Protein AF-0000000084770470 (afdb_homodimer)

Radius of gyration: 19.02 Å; Cα contacts (8 Å, |Δi|>4): 208; chains: 2; bounding box: 44×56×33 Å

Sequence (188 aa):
MGLQEEFEEHAEKAKTLPDTTTNENKLLLYGLYKQATVGPVNTARPGFFDLKGKAKWDAWKVLEGKSKEEAMTDYITKVKQLLEEATAAAASTSMGLQEEFEEHAEKAKTLPDTTTNENKLLLYGLYKQATVGPVNTARPGFFDLKGKAKWDAWKVLEGKSKEEAMTDYITKVKQLLEEATAAAASTS

Organism: Brachypodium distachyon (NCBI:txid15368)

Structure (mmCIF, N/CA/C/O backbone):
data_AF-0000000084770470-model_v1
#
loop_
_entity.id
_entity.type
_entity.pdbx_description
1 polymer 'ACB domain-containing protein'
#
loop_
_atom_site.group_PDB
_atom_site.id
_atom_site.type_symbol
_atom_site.label_atom_id
_atom_site.label_alt_id
_atom_site.label_comp_id
_atom_site.label_asym_id
_atom_site.label_entity_id
_atom_site.label_seq_id
_atom_site.pdbx_PDB_ins_code
_atom_site.Cartn_x
_atom_site.Cartn_y
_atom_site.Cartn_z
_atom_site.occupancy
_atom_site.B_iso_or_equiv
_atom_site.auth_seq_id
_atom_site.auth_comp_id
_atom_site.auth_asym_id
_atom_site.auth_atom_id
_atom_site.pdbx_PDB_model_num
ATOM 1 N N . MET A 1 1 ? -5.961 -30.047 -13.906 1 88.5 1 MET A N 1
ATOM 2 C CA . MET A 1 1 ? -5.52 -28.781 -14.469 1 88.5 1 MET A CA 1
ATOM 3 C C . MET A 1 1 ? -4.043 -28.531 -14.164 1 88.5 1 MET A C 1
ATOM 5 O O . MET A 1 1 ? -3.553 -28.906 -13.102 1 88.5 1 MET A O 1
ATOM 9 N N . GLY A 1 2 ? -3.365 -28.078 -15.211 1 95.69 2 GLY A N 1
ATOM 10 C CA . GLY A 1 2 ? -1.965 -27.781 -14.969 1 95.69 2 GLY A CA 1
ATOM 11 C C . GLY A 1 2 ? -1.766 -26.516 -14.133 1 95.69 2 GLY A C 1
ATOM 12 O O . GLY A 1 2 ? -2.701 -25.734 -13.945 1 95.69 2 GLY A O 1
ATOM 13 N N . LEU A 1 3 ? -0.697 -26.438 -13.578 1 98.25 3 LEU A N 1
ATOM 14 C CA . LEU A 1 3 ? -0.385 -25.312 -12.688 1 98.25 3 LEU A CA 1
ATOM 15 C C . LEU A 1 3 ? -0.626 -23.984 -13.391 1 98.25 3 LEU A C 1
ATOM 17 O O . LEU A 1 3 ? -1.232 -23.078 -12.82 1 98.25 3 LEU A O 1
ATOM 21 N N . GLN A 1 4 ? -0.181 -23.844 -14.617 1 98.12 4 GLN A N 1
ATOM 22 C CA . GLN A 1 4 ? -0.357 -22.609 -15.391 1 98.12 4 GLN A CA 1
ATOM 23 C C . GLN A 1 4 ? -1.836 -22.312 -15.602 1 98.12 4 GLN A C 1
ATOM 25 O O . GLN A 1 4 ? -2.266 -21.156 -15.453 1 98.12 4 GLN A O 1
ATOM 30 N N . GLU A 1 5 ? -2.553 -23.328 -15.977 1 98.19 5 GLU A N 1
ATOM 31 C CA . GLU A 1 5 ? -3.984 -23.156 -16.203 1 98.19 5 GLU A CA 1
ATOM 32 C C . GLU A 1 5 ? -4.699 -22.734 -14.922 1 98.19 5 GLU A C 1
ATOM 34 O O . GLU A 1 5 ? -5.566 -21.859 -14.945 1 98.19 5 GLU A O 1
ATOM 39 N N . GLU A 1 6 ? -4.348 -23.375 -13.867 1 98.69 6 GLU A N 1
ATOM 40 C CA . GLU A 1 6 ? -4.953 -23.031 -12.586 1 98.69 6 GLU A CA 1
ATOM 41 C C . GLU A 1 6 ? -4.586 -21.625 -12.148 1 98.69 6 GLU A C 1
ATOM 43 O O . GLU A 1 6 ? -5.422 -20.906 -11.602 1 98.69 6 GLU A O 1
ATOM 48 N N . PHE A 1 7 ? -3.354 -21.25 -12.414 1 98.88 7 PHE A N 1
ATOM 49 C CA . PHE A 1 7 ? -2.898 -19.891 -12.109 1 98.88 7 PHE A CA 1
ATOM 50 C C . PHE A 1 7 ? -3.717 -18.859 -12.883 1 98.88 7 PHE A C 1
ATOM 52 O O . PHE A 1 7 ? -4.215 -17.891 -12.297 1 98.88 7 PHE A O 1
ATOM 59 N N . GLU A 1 8 ? -3.896 -19.125 -14.148 1 98.56 8 GLU A N 1
ATOM 60 C CA . GLU A 1 8 ? -4.648 -18.203 -14.984 1 98.56 8 GLU A CA 1
ATOM 61 C C . GLU A 1 8 ? -6.102 -18.094 -14.531 1 98.56 8 GLU A C 1
ATOM 63 O O . GLU A 1 8 ? -6.691 -17.016 -14.547 1 98.56 8 GLU A O 1
ATOM 68 N N . GLU A 1 9 ? -6.684 -19.203 -14.125 1 98.62 9 GLU A N 1
ATOM 69 C CA . GLU A 1 9 ? -8.047 -19.219 -13.609 1 98.62 9 GLU A CA 1
ATOM 70 C C . GLU A 1 9 ? -8.172 -18.375 -12.352 1 98.62 9 GLU A C 1
ATOM 72 O O . GLU A 1 9 ? -9.102 -17.578 -12.211 1 98.62 9 GLU A O 1
ATOM 77 N N . HIS A 1 10 ? -7.188 -18.5 -11.516 1 98.75 10 HIS A N 1
ATOM 78 C CA . HIS A 1 10 ? -7.262 -17.781 -10.25 1 98.75 10 HIS A CA 1
ATOM 79 C C . HIS A 1 10 ? -6.875 -16.312 -10.438 1 98.75 10 HIS A C 1
ATOM 81 O O . HIS A 1 10 ? -7.305 -15.453 -9.672 1 98.75 10 HIS A O 1
ATOM 87 N N . ALA A 1 11 ? -6.117 -16.016 -11.5 1 98.56 11 ALA A N 1
ATOM 88 C CA . ALA A 1 11 ? -5.887 -14.617 -11.859 1 98.56 11 ALA A CA 1
ATOM 89 C C . ALA A 1 11 ? -7.184 -13.938 -12.273 1 98.56 11 ALA A C 1
ATOM 91 O O . ALA A 1 11 ? -7.418 -12.773 -11.938 1 98.56 11 ALA A O 1
ATOM 92 N N . GLU A 1 12 ? -8.016 -14.695 -12.945 1 98.5 12 GLU A N 1
ATOM 93 C CA . GLU A 1 12 ? -9.328 -14.164 -13.32 1 98.5 12 GLU A CA 1
ATOM 94 C C . GLU A 1 12 ? -10.227 -14.008 -12.094 1 98.5 12 GLU A C 1
ATOM 96 O O . GLU A 1 12 ? -10.914 -12.992 -11.953 1 98.5 12 GLU A O 1
ATOM 101 N N . LYS A 1 13 ? -10.188 -14.93 -11.25 1 98.19 13 LYS A N 1
ATOM 102 C CA . LYS A 1 13 ? -11.016 -14.883 -10.047 1 98.19 13 LYS A CA 1
ATOM 103 C C . LYS A 1 13 ? -10.578 -13.742 -9.133 1 98.19 13 LYS A C 1
ATOM 105 O O . LYS A 1 13 ? -11.406 -13.133 -8.445 1 98.19 13 LYS A O 1
ATOM 110 N N . ALA A 1 14 ? -9.305 -13.406 -9.133 1 98.12 14 ALA A N 1
ATOM 111 C CA . ALA A 1 14 ? -8.773 -12.352 -8.281 1 98.12 14 ALA A CA 1
ATOM 112 C C . ALA A 1 14 ? -9.391 -11 -8.625 1 98.12 14 ALA A C 1
ATOM 114 O O . ALA A 1 14 ? -9.477 -10.117 -7.77 1 98.12 14 ALA A O 1
ATOM 115 N N . LYS A 1 15 ? -9.859 -10.875 -9.828 1 96.62 15 LYS A N 1
ATOM 116 C CA . LYS A 1 15 ? -10.477 -9.625 -10.266 1 96.62 15 LYS A CA 1
ATOM 117 C C . LYS A 1 15 ? -11.812 -9.398 -9.555 1 96.62 15 LYS A C 1
ATOM 119 O O . LYS A 1 15 ? -12.352 -8.289 -9.578 1 96.62 15 LYS A O 1
ATOM 124 N N . THR A 1 16 ? -12.367 -10.422 -8.945 1 96.31 16 THR A N 1
ATOM 125 C CA . THR A 1 16 ? -13.68 -10.328 -8.312 1 96.31 16 THR A CA 1
ATOM 126 C C . THR A 1 16 ? -13.547 -10.094 -6.812 1 96.31 16 THR A C 1
ATOM 128 O O . THR A 1 16 ? -14.547 -10.008 -6.102 1 96.31 16 THR A O 1
ATOM 131 N N . LEU A 1 17 ? -12.336 -10.07 -6.289 1 95.5 17 LEU A N 1
ATOM 132 C CA . LEU A 1 17 ? -12.156 -9.797 -4.867 1 95.5 17 LEU A CA 1
ATOM 133 C C . LEU A 1 17 ? -12.812 -8.477 -4.48 1 95.5 17 LEU A C 1
ATOM 135 O O . LEU A 1 17 ? -12.758 -7.508 -5.234 1 95.5 17 LEU A O 1
ATOM 139 N N . PRO A 1 18 ? -13.406 -8.367 -3.359 1 90.62 18 PRO A N 1
ATOM 140 C CA . PRO A 1 18 ? -14.117 -7.145 -2.971 1 90.62 18 PRO A CA 1
ATOM 141 C C . PRO A 1 18 ? -13.18 -5.984 -2.66 1 90.62 18 PRO A C 1
ATOM 143 O O . PRO A 1 18 ? -11.984 -6.195 -2.426 1 90.62 18 PRO A O 1
ATOM 146 N N . ASP A 1 19 ? -13.734 -4.828 -2.637 1 84.31 19 ASP A N 1
ATOM 147 C CA . ASP A 1 19 ? -12.977 -3.605 -2.375 1 84.31 19 ASP A CA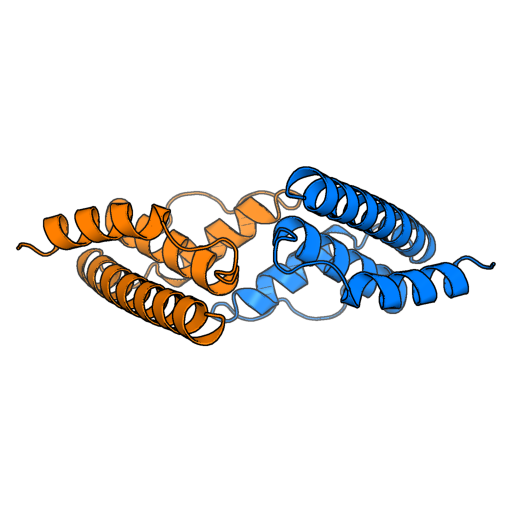 1
ATOM 148 C C . ASP A 1 19 ? -12.43 -3.594 -0.949 1 84.31 19 ASP A C 1
ATOM 150 O O . ASP A 1 19 ? -11.531 -2.814 -0.63 1 84.31 19 ASP A O 1
ATOM 154 N N . THR A 1 20 ? -12.953 -4.504 -0.13 1 83.75 20 THR A N 1
ATOM 155 C CA . THR A 1 20 ? -12.523 -4.555 1.265 1 83.75 20 THR A CA 1
ATOM 156 C C . THR A 1 20 ? -11.234 -5.352 1.406 1 83.75 20 THR A C 1
ATOM 158 O O . THR A 1 20 ? -10.648 -5.406 2.49 1 83.75 20 THR A O 1
ATOM 161 N N . THR A 1 21 ? -10.836 -5.973 0.253 1 91.5 21 THR A N 1
ATOM 162 C CA . THR A 1 21 ? -9.531 -6.625 0.299 1 91.5 21 THR A CA 1
ATOM 163 C C . THR A 1 21 ? -8.438 -5.633 0.691 1 91.5 21 THR A C 1
ATOM 165 O O . THR A 1 21 ? -8.312 -4.57 0.081 1 91.5 21 THR A O 1
ATOM 168 N N . THR A 1 22 ? -7.645 -6.059 1.669 1 88.25 22 THR A N 1
ATOM 169 C CA . THR A 1 22 ? -6.676 -5.117 2.219 1 88.25 22 THR A CA 1
ATOM 170 C C . THR A 1 22 ? -5.59 -4.801 1.195 1 88.25 22 THR A C 1
ATOM 172 O O . THR A 1 22 ? -5.309 -5.613 0.311 1 88.25 22 THR A O 1
ATOM 175 N N . ASN A 1 23 ? -5 -3.766 1.306 1 88.06 23 ASN A N 1
ATOM 176 C CA . ASN A 1 23 ? -3.898 -3.354 0.441 1 88.06 23 ASN A CA 1
ATOM 177 C C . ASN A 1 23 ? -2.713 -4.305 0.551 1 88.06 23 ASN A C 1
ATOM 179 O O . ASN A 1 23 ? -2.025 -4.562 -0.439 1 88.06 23 ASN A O 1
ATOM 183 N N . GLU A 1 24 ? -2.49 -4.742 1.75 1 91.06 24 GLU A N 1
ATOM 184 C CA . GLU A 1 24 ? -1.414 -5.707 1.956 1 91.06 24 GLU A CA 1
ATOM 185 C C . GLU A 1 24 ? -1.613 -6.949 1.095 1 91.06 24 GLU A C 1
ATOM 187 O O . GLU A 1 24 ? -0.67 -7.43 0.461 1 91.06 24 GLU A O 1
ATOM 192 N N . ASN A 1 25 ? -2.852 -7.395 1.059 1 94.94 25 ASN A N 1
ATOM 193 C CA . ASN A 1 25 ? -3.148 -8.57 0.251 1 94.94 25 ASN A CA 1
ATOM 194 C C . ASN A 1 25 ? -3.029 -8.273 -1.241 1 94.94 25 ASN A C 1
ATOM 196 O O . ASN A 1 25 ? -2.508 -9.094 -2.002 1 94.94 25 ASN A O 1
ATOM 200 N N . LYS A 1 26 ? -3.457 -7.098 -1.616 1 94.88 26 LYS A N 1
ATOM 201 C CA . LYS A 1 26 ? -3.385 -6.723 -3.025 1 94.88 26 LYS A CA 1
ATOM 202 C C . LYS A 1 26 ? -1.935 -6.609 -3.49 1 94.88 26 LYS A C 1
ATOM 204 O O . LYS A 1 26 ? -1.597 -7.039 -4.594 1 94.88 26 LYS A O 1
ATOM 209 N N . LEU A 1 27 ? -1.11 -6.062 -2.641 1 95.44 27 LEU A N 1
ATOM 210 C CA . LEU A 1 27 ? 0.306 -5.926 -2.969 1 95.44 27 LEU A CA 1
ATOM 211 C C . LEU A 1 27 ? 0.976 -7.297 -3.049 1 95.44 27 LEU A C 1
ATOM 213 O O . LEU A 1 27 ? 1.784 -7.543 -3.947 1 95.44 27 LEU A O 1
ATOM 217 N N . LEU A 1 28 ? 0.626 -8.156 -2.141 1 97.19 28 LEU A N 1
ATOM 218 C CA . LEU A 1 28 ? 1.164 -9.508 -2.193 1 97.19 28 LEU A CA 1
ATOM 219 C C . LEU A 1 28 ? 0.758 -10.203 -3.49 1 97.19 28 LEU A C 1
ATOM 221 O O . LEU A 1 28 ? 1.596 -10.812 -4.16 1 97.19 28 LEU A O 1
ATOM 225 N N . LEU A 1 29 ? -0.503 -10.07 -3.834 1 98.5 29 LEU A N 1
ATOM 226 C CA . LEU A 1 29 ? -0.99 -10.703 -5.055 1 98.5 29 LEU A CA 1
ATOM 227 C C . LEU A 1 29 ? -0.286 -10.133 -6.281 1 98.5 29 LEU A C 1
ATOM 229 O O . LEU A 1 29 ? 0.059 -10.867 -7.207 1 98.5 29 LEU A O 1
ATOM 233 N N . TYR A 1 30 ? -0.155 -8.805 -6.285 1 98.06 30 TYR A N 1
ATOM 234 C CA . TYR A 1 30 ? 0.575 -8.18 -7.387 1 98.06 30 TYR A CA 1
ATOM 235 C C . TYR A 1 30 ? 1.972 -8.773 -7.52 1 98.06 30 TYR A C 1
ATOM 237 O O . TYR A 1 30 ? 2.377 -9.188 -8.609 1 98.06 30 TYR A O 1
ATOM 245 N N . GLY A 1 31 ? 2.701 -8.812 -6.488 1 98.62 31 GLY A N 1
ATOM 246 C CA . GLY A 1 31 ? 4.055 -9.352 -6.516 1 98.62 31 GLY A CA 1
ATOM 247 C C . GLY A 1 31 ? 4.117 -10.789 -6.992 1 98.62 31 GLY A C 1
ATOM 248 O O . GLY A 1 31 ? 4.938 -11.133 -7.848 1 98.62 31 GLY A O 1
ATOM 249 N N . LEU A 1 32 ? 3.232 -11.609 -6.402 1 98.81 32 LEU A N 1
ATOM 250 C CA . LEU A 1 32 ? 3.191 -13.008 -6.801 1 98.81 32 LEU A CA 1
ATOM 251 C C . LEU A 1 32 ? 2.869 -13.141 -8.289 1 98.81 32 LEU A C 1
ATOM 253 O O . LEU A 1 32 ? 3.457 -13.977 -8.984 1 98.81 32 LEU A O 1
ATOM 257 N N . TYR A 1 33 ? 1.919 -12.336 -8.781 1 98.94 33 TYR A N 1
ATOM 258 C CA . TYR A 1 33 ? 1.547 -12.367 -10.188 1 98.94 33 TYR A CA 1
ATOM 259 C C . TYR A 1 33 ? 2.736 -12.008 -11.078 1 98.94 33 TYR A C 1
ATOM 261 O O . TYR A 1 33 ? 3.016 -12.703 -12.055 1 98.94 33 TYR A O 1
ATOM 269 N N . LYS A 1 34 ? 3.4 -10.922 -10.719 1 98.88 34 LYS A N 1
ATOM 270 C CA . LYS A 1 34 ? 4.57 -10.492 -11.477 1 98.88 34 LYS A CA 1
ATOM 271 C C . LYS A 1 34 ? 5.668 -11.555 -11.453 1 98.88 34 LYS A C 1
ATOM 273 O O . LYS A 1 34 ? 6.25 -11.883 -12.484 1 98.88 34 LYS A O 1
ATOM 278 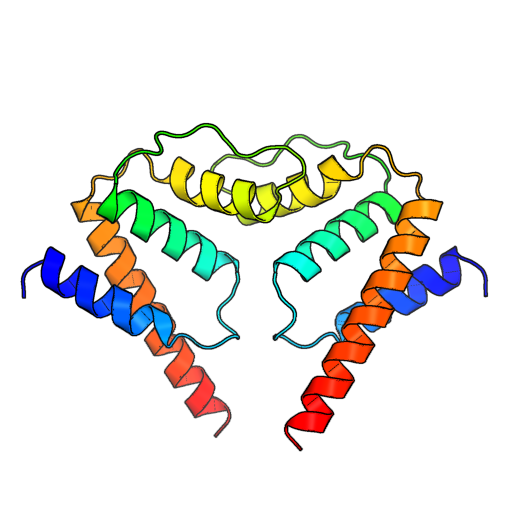N N . GLN A 1 35 ? 5.957 -12.117 -10.305 1 98.88 35 GLN A N 1
ATOM 279 C CA . GLN A 1 35 ? 6.977 -13.148 -10.172 1 98.88 35 GLN A CA 1
ATOM 280 C C . GLN A 1 35 ? 6.598 -14.398 -10.961 1 98.88 35 GLN A C 1
ATOM 282 O O . GLN A 1 35 ? 7.457 -15.031 -11.578 1 98.88 35 GLN A O 1
ATOM 287 N N . ALA A 1 36 ? 5.301 -14.719 -10.898 1 98.88 36 ALA A N 1
ATOM 288 C CA . ALA A 1 36 ? 4.816 -15.898 -11.602 1 98.88 36 ALA A CA 1
ATOM 289 C C . ALA A 1 36 ? 4.918 -15.711 -13.117 1 98.88 36 ALA A C 1
ATOM 291 O O . ALA A 1 36 ? 5.219 -16.656 -13.844 1 98.88 36 ALA A O 1
ATOM 292 N N . THR A 1 37 ? 4.766 -14.492 -13.609 1 98.75 37 THR A N 1
ATOM 293 C CA . THR A 1 37 ? 4.609 -14.281 -15.047 1 98.75 37 THR A CA 1
ATOM 294 C C . THR A 1 37 ? 5.918 -13.805 -15.664 1 98.75 37 THR A C 1
ATOM 296 O O . THR A 1 37 ? 6.258 -14.195 -16.781 1 98.75 37 THR A O 1
ATOM 299 N N . VAL A 1 38 ? 6.699 -13.008 -14.961 1 98.56 38 VAL A N 1
ATOM 300 C CA . VAL A 1 38 ? 7.906 -12.406 -15.523 1 98.56 38 VAL A CA 1
ATOM 301 C C . VAL A 1 38 ? 9.141 -13.039 -14.891 1 98.56 38 VAL A C 1
ATOM 303 O O . VAL A 1 38 ? 10.133 -13.297 -15.578 1 98.56 38 VAL A O 1
ATOM 306 N N . GLY A 1 39 ? 9.062 -13.352 -13.547 1 98.62 39 GLY A N 1
ATOM 307 C CA . GLY A 1 39 ? 10.234 -13.75 -12.789 1 98.62 39 GLY A CA 1
ATOM 308 C C . GLY A 1 39 ? 10.797 -12.633 -11.938 1 98.62 39 GLY A C 1
ATOM 309 O O . GLY A 1 39 ? 10.086 -11.688 -11.586 1 98.62 39 GLY A O 1
ATOM 310 N N . PRO A 1 40 ? 12.055 -12.758 -11.578 1 98.56 40 PRO A N 1
ATOM 311 C CA . PRO A 1 40 ? 12.656 -11.734 -10.719 1 98.56 40 PRO A CA 1
ATOM 312 C C . PRO A 1 40 ? 12.531 -10.328 -11.297 1 98.56 40 PRO A C 1
ATOM 314 O O . PRO A 1 40 ? 12.594 -10.148 -12.516 1 98.56 40 PRO A O 1
ATOM 317 N N . VAL A 1 41 ? 12.297 -9.359 -10.398 1 98.31 41 VAL A N 1
ATOM 318 C CA . VAL A 1 41 ? 12.172 -7.961 -10.797 1 98.31 41 VAL A CA 1
ATOM 319 C C . VAL A 1 41 ? 13.344 -7.574 -11.703 1 98.31 41 VAL A C 1
ATOM 321 O O . VAL A 1 41 ? 14.492 -7.918 -11.414 1 98.31 41 VAL A O 1
ATOM 324 N N . ASN A 1 42 ? 13.008 -6.957 -12.773 1 98.38 42 ASN A N 1
ATOM 325 C CA . ASN A 1 42 ? 14.031 -6.648 -13.766 1 98.38 42 ASN A CA 1
ATOM 326 C C . ASN A 1 42 ? 13.977 -5.184 -14.188 1 98.38 42 ASN A C 1
ATOM 328 O O . ASN A 1 42 ? 14.438 -4.828 -15.273 1 98.38 42 ASN A O 1
ATOM 332 N N . THR A 1 43 ? 13.359 -4.379 -13.414 1 98.12 43 THR A N 1
ATOM 333 C CA . THR A 1 43 ? 13.273 -2.941 -13.633 1 98.12 43 THR A CA 1
ATOM 334 C C . THR A 1 43 ? 13.883 -2.176 -12.461 1 98.12 43 THR A C 1
ATOM 336 O O . THR A 1 43 ? 14.062 -2.73 -11.383 1 98.12 43 THR A O 1
ATOM 339 N N . ALA A 1 44 ? 14.141 -0.944 -12.742 1 97.94 44 ALA A N 1
ATOM 340 C CA . ALA A 1 44 ? 14.562 -0.068 -11.648 1 97.94 44 ALA A CA 1
ATOM 341 C C . ALA A 1 44 ? 13.391 0.257 -10.727 1 97.94 44 ALA A C 1
ATOM 343 O O . ALA A 1 44 ? 12.234 0.26 -11.148 1 97.94 44 ALA A O 1
ATOM 344 N N . ARG A 1 45 ? 13.711 0.541 -9.43 1 97.06 45 ARG A N 1
ATOM 345 C CA . ARG A 1 45 ? 12.68 0.986 -8.492 1 97.06 45 ARG A CA 1
ATOM 346 C C . ARG A 1 45 ? 12.109 2.336 -8.906 1 97.06 45 ARG A C 1
ATOM 348 O O . ARG A 1 45 ? 12.852 3.258 -9.242 1 97.06 45 ARG A O 1
ATOM 355 N N . PRO A 1 46 ? 10.789 2.424 -8.906 1 97.19 46 PRO A N 1
ATOM 356 C CA . PRO A 1 46 ? 10.164 3.688 -9.305 1 97.19 46 PRO A CA 1
ATOM 357 C C . PRO A 1 46 ? 10.672 4.875 -8.484 1 97.19 46 PRO A C 1
ATOM 359 O O . PRO A 1 46 ? 11.195 4.695 -7.387 1 97.19 46 PRO A O 1
ATOM 362 N N . GLY A 1 47 ? 10.445 6.055 -8.969 1 94.06 47 GLY A N 1
ATOM 363 C CA . GLY A 1 47 ? 10.93 7.277 -8.352 1 94.06 47 GLY A CA 1
ATOM 364 C C . GLY A 1 47 ? 10.273 7.578 -7.016 1 94.06 47 GLY A C 1
ATOM 365 O O . GLY A 1 47 ? 9.242 6.988 -6.68 1 94.06 47 GLY A O 1
ATOM 366 N N . PHE A 1 48 ? 10.836 8.586 -6.414 1 90.31 48 PHE A N 1
ATOM 367 C CA . PHE A 1 48 ? 10.484 8.938 -5.043 1 90.31 48 PHE A CA 1
ATOM 368 C C . PHE A 1 48 ? 9.023 9.375 -4.949 1 90.31 48 PHE A C 1
ATOM 370 O O . PHE A 1 48 ? 8.352 9.086 -3.959 1 90.31 48 PHE A O 1
ATOM 377 N N . PHE A 1 49 ? 8.461 9.969 -5.91 1 91.19 49 PHE A N 1
ATOM 378 C CA . PHE A 1 49 ? 7.129 10.555 -5.801 1 91.19 49 PHE A CA 1
ATOM 379 C C . PHE A 1 49 ? 6.066 9.57 -6.27 1 91.19 49 PHE A C 1
ATOM 381 O O . PHE A 1 49 ? 4.867 9.836 -6.156 1 91.19 49 PHE A O 1
ATOM 388 N N . ASP A 1 50 ? 6.496 8.406 -6.809 1 94.62 50 ASP A N 1
ATOM 389 C CA . ASP A 1 50 ? 5.566 7.363 -7.227 1 94.62 50 ASP A CA 1
ATOM 390 C C . ASP A 1 50 ? 5.348 6.344 -6.113 1 94.62 50 ASP A C 1
ATOM 392 O O . ASP A 1 50 ? 5.773 5.191 -6.227 1 94.62 50 ASP A O 1
ATOM 396 N N . LEU A 1 51 ? 4.625 6.672 -5.145 1 93.5 51 LEU A N 1
ATOM 397 C CA . LEU A 1 51 ? 4.449 5.867 -3.943 1 93.5 51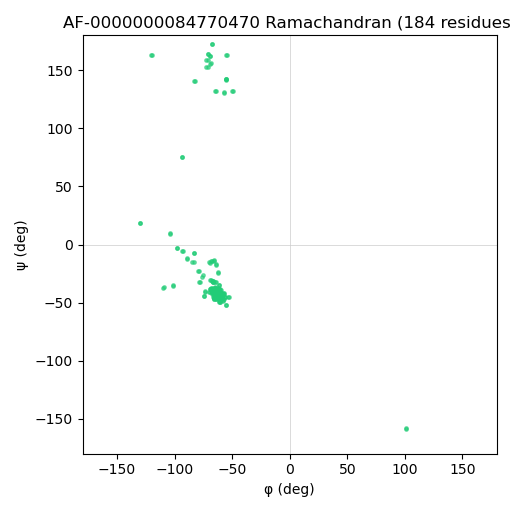 LEU A CA 1
ATOM 398 C C . LEU A 1 51 ? 3.799 4.527 -4.277 1 93.5 51 LEU A C 1
ATOM 400 O O . LEU A 1 51 ? 4.234 3.482 -3.785 1 93.5 51 LEU A O 1
ATOM 404 N N . LYS A 1 52 ? 2.805 4.562 -5.172 1 93.19 52 LYS A N 1
ATOM 405 C CA . LYS A 1 52 ? 2.137 3.33 -5.578 1 93.19 52 LYS A CA 1
ATOM 406 C C . LYS A 1 52 ? 3.094 2.408 -6.328 1 93.19 52 LYS A C 1
ATOM 408 O O . LYS A 1 52 ? 3.164 1.211 -6.039 1 93.19 52 LYS A O 1
ATOM 413 N N . GLY A 1 53 ? 3.834 2.988 -7.293 1 96.25 53 GLY A N 1
ATOM 414 C CA . GLY A 1 53 ? 4.809 2.221 -8.055 1 96.25 53 GLY A CA 1
ATOM 415 C C . GLY A 1 53 ? 5.891 1.607 -7.184 1 96.25 53 GLY A C 1
ATOM 416 O O . GLY A 1 53 ? 6.281 0.457 -7.391 1 96.25 53 GLY A O 1
ATOM 417 N N . LYS A 1 54 ? 6.336 2.316 -6.223 1 95.81 54 LYS A N 1
ATOM 418 C CA . LYS A 1 54 ? 7.371 1.825 -5.312 1 95.81 54 LYS A CA 1
ATOM 419 C C . LYS A 1 54 ? 6.859 0.655 -4.48 1 95.81 54 LYS A C 1
ATOM 421 O O . LYS A 1 54 ? 7.562 -0.34 -4.297 1 95.81 54 LYS A O 1
ATOM 426 N N . ALA A 1 55 ? 5.645 0.812 -3.947 1 95.06 55 ALA A N 1
ATOM 427 C CA . ALA A 1 55 ? 5.051 -0.256 -3.145 1 95.06 55 ALA A CA 1
ATOM 428 C C . ALA A 1 55 ? 4.918 -1.54 -3.957 1 95.06 55 ALA A C 1
ATOM 430 O O . ALA A 1 55 ? 5.258 -2.625 -3.479 1 95.06 55 ALA A O 1
ATOM 431 N N . LYS A 1 56 ? 4.48 -1.366 -5.207 1 96.88 56 LYS A N 1
ATOM 432 C CA . LYS A 1 56 ? 4.348 -2.508 -6.105 1 96.88 56 LYS A CA 1
ATOM 433 C C . LYS A 1 56 ? 5.711 -3.117 -6.422 1 96.88 56 LYS A C 1
ATOM 435 O O . LYS A 1 56 ? 5.871 -4.34 -6.406 1 96.88 56 LYS A O 1
ATOM 440 N N . TRP A 1 57 ? 6.602 -2.293 -6.711 1 97.81 57 TRP A N 1
ATOM 441 C CA . TRP A 1 57 ? 7.949 -2.754 -7.02 1 97.81 57 TRP A CA 1
ATOM 442 C C . TRP A 1 57 ? 8.539 -3.529 -5.848 1 97.81 57 TRP A C 1
ATOM 444 O O . TRP A 1 57 ? 9.125 -4.598 -6.031 1 97.81 57 TRP A O 1
ATOM 454 N N . ASP A 1 58 ? 8.406 -3.025 -4.652 1 97.38 58 ASP A N 1
ATOM 455 C CA . ASP A 1 58 ? 8.914 -3.684 -3.451 1 97.38 58 ASP A CA 1
ATOM 456 C C . ASP A 1 58 ? 8.234 -5.035 -3.236 1 97.38 58 ASP A C 1
ATOM 458 O O . ASP A 1 58 ? 8.891 -6.004 -2.838 1 97.38 58 ASP A O 1
ATOM 462 N N . ALA A 1 59 ? 6.902 -5.086 -3.453 1 97.75 59 ALA A N 1
ATOM 463 C CA . ALA A 1 59 ? 6.141 -6.324 -3.311 1 97.75 59 ALA A CA 1
ATOM 464 C C . ALA A 1 59 ? 6.637 -7.387 -4.285 1 97.75 59 ALA A C 1
ATOM 466 O O . ALA A 1 59 ? 6.625 -8.578 -3.969 1 97.75 59 ALA A O 1
ATOM 467 N N . TRP A 1 60 ? 7.043 -6.922 -5.469 1 98.62 60 TRP A N 1
ATOM 468 C CA . TRP A 1 60 ? 7.617 -7.809 -6.473 1 98.62 60 TRP A CA 1
ATOM 469 C C . TRP A 1 60 ? 9.039 -8.211 -6.094 1 98.62 60 TRP A C 1
ATOM 471 O O . TRP A 1 60 ? 9.391 -9.391 -6.113 1 98.62 60 TRP A O 1
ATOM 481 N N . LYS A 1 61 ? 9.852 -7.309 -5.656 1 98.38 61 LYS A N 1
ATOM 482 C CA . LYS A 1 61 ? 11.266 -7.477 -5.352 1 98.38 61 LYS A CA 1
ATOM 483 C C . LYS A 1 61 ? 11.469 -8.5 -4.238 1 98.38 61 LYS A C 1
ATOM 485 O O . LYS A 1 61 ? 12.406 -9.297 -4.285 1 98.38 61 LYS A O 1
ATOM 490 N N . VAL A 1 62 ? 10.656 -8.539 -3.266 1 97.62 62 VAL A N 1
ATOM 491 C CA . VAL A 1 62 ? 10.844 -9.391 -2.098 1 97.62 62 VAL A CA 1
ATOM 492 C C . VAL A 1 62 ? 10.68 -10.859 -2.498 1 97.62 62 VAL A C 1
ATOM 494 O O . VAL A 1 62 ? 11.086 -11.758 -1.762 1 97.62 62 VAL A O 1
ATOM 497 N N . LEU A 1 63 ? 10.109 -11.102 -3.748 1 98.31 63 LEU A N 1
ATOM 498 C CA . LEU A 1 63 ? 9.805 -12.461 -4.176 1 98.31 63 LEU A CA 1
ATOM 499 C C . LEU A 1 63 ? 10.836 -12.961 -5.188 1 98.31 63 LEU A C 1
ATOM 501 O O . LEU A 1 63 ? 10.664 -14.031 -5.773 1 98.31 63 LEU A O 1
ATOM 505 N N . GLU A 1 64 ? 11.945 -12.258 -5.438 1 97.75 64 GLU A N 1
ATOM 506 C CA . GLU A 1 64 ? 12.875 -12.523 -6.523 1 97.75 64 GLU A CA 1
ATOM 507 C C . GLU A 1 64 ? 13.547 -13.891 -6.352 1 97.75 64 GLU A C 1
ATOM 509 O O . GLU A 1 64 ? 14.047 -14.469 -7.32 1 97.75 64 GLU A O 1
ATOM 514 N N . GLY A 1 65 ? 13.5 -14.477 -5.18 1 97.19 65 GLY A N 1
ATOM 515 C CA . GLY A 1 65 ? 14.117 -15.766 -4.922 1 97.19 65 GLY A CA 1
ATOM 516 C C . GLY A 1 65 ? 13.195 -16.938 -5.195 1 97.19 65 GLY A C 1
ATOM 517 O O . GLY A 1 65 ? 13.633 -18.094 -5.207 1 97.19 65 GLY A O 1
ATOM 518 N N . LYS A 1 66 ? 11.922 -16.703 -5.383 1 98.12 66 LYS 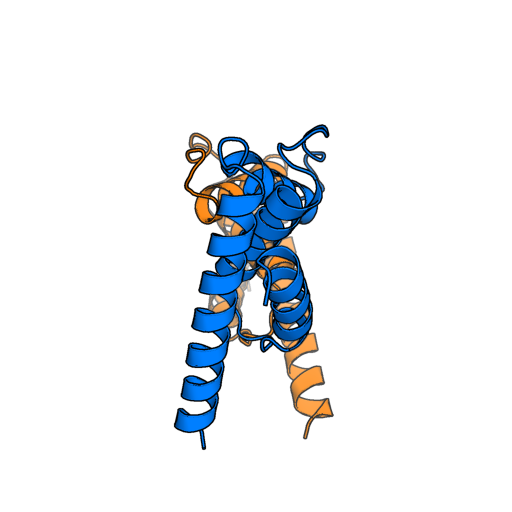A N 1
ATOM 519 C CA . LYS A 1 66 ? 10.938 -17.75 -5.66 1 98.12 66 LYS A CA 1
ATOM 520 C C . LYS A 1 66 ? 10.938 -18.125 -7.141 1 98.12 66 LYS A C 1
ATOM 522 O O . LYS A 1 66 ? 11.062 -17.25 -8.008 1 98.12 66 LYS A O 1
ATOM 527 N N . SER A 1 67 ? 10.789 -19.406 -7.41 1 98.62 67 SER A N 1
ATOM 528 C CA . SER A 1 67 ? 10.578 -19.812 -8.797 1 98.62 67 SER A CA 1
ATOM 529 C C . SER A 1 67 ? 9.211 -19.375 -9.305 1 98.62 67 SER A C 1
ATOM 531 O O . SER A 1 67 ? 8.32 -19.047 -8.516 1 98.62 67 SER A O 1
ATOM 533 N N . LYS A 1 68 ? 9.023 -19.344 -10.594 1 98.69 68 LYS A N 1
ATOM 534 C CA . LYS A 1 68 ? 7.719 -19.031 -11.172 1 98.69 68 LYS A CA 1
ATOM 535 C C . LYS A 1 68 ? 6.656 -20 -10.672 1 98.69 68 LYS A C 1
ATOM 537 O O . LYS A 1 68 ? 5.539 -19.594 -10.344 1 98.69 68 LYS A O 1
ATOM 542 N N . GLU A 1 69 ? 6.988 -21.25 -10.594 1 98.75 69 GLU A N 1
ATOM 543 C CA . GLU A 1 69 ? 6.031 -22.266 -10.172 1 98.75 69 GLU A CA 1
ATOM 544 C C . GLU A 1 69 ? 5.621 -22.062 -8.711 1 98.75 69 GLU A C 1
ATOM 546 O O . GLU A 1 69 ? 4.445 -22.188 -8.375 1 98.75 69 GLU A O 1
ATOM 551 N N . GLU A 1 70 ? 6.609 -21.766 -7.855 1 98.81 70 GLU A N 1
ATOM 552 C CA . GLU A 1 70 ? 6.301 -21.484 -6.461 1 98.81 70 GLU A CA 1
ATOM 553 C C . GLU A 1 70 ? 5.398 -20.25 -6.336 1 98.81 70 GLU A C 1
ATOM 555 O O . GLU A 1 70 ? 4.469 -20.25 -5.527 1 98.81 70 GLU A O 1
ATOM 560 N N . ALA A 1 71 ? 5.695 -19.25 -7.172 1 98.88 71 ALA A N 1
ATOM 561 C CA . ALA A 1 71 ? 4.891 -18.031 -7.152 1 98.88 71 ALA A CA 1
ATOM 562 C C . ALA A 1 71 ? 3.459 -18.328 -7.602 1 98.88 71 ALA A C 1
ATOM 564 O O . ALA A 1 71 ? 2.504 -17.797 -7.016 1 98.88 71 ALA A O 1
ATOM 565 N N . MET A 1 72 ? 3.311 -19.125 -8.633 1 98.88 72 MET A N 1
ATOM 566 C CA . MET A 1 72 ? 1.978 -19.516 -9.086 1 98.88 72 MET A CA 1
ATOM 567 C C . MET A 1 72 ? 1.213 -20.234 -7.973 1 98.88 72 MET A C 1
ATOM 569 O O . MET A 1 72 ? 0.048 -19.922 -7.719 1 98.88 72 MET A O 1
ATOM 573 N N . THR A 1 73 ? 1.883 -21.125 -7.312 1 98.88 73 THR A N 1
ATOM 574 C CA . THR A 1 73 ? 1.248 -21.891 -6.246 1 98.88 73 THR A CA 1
ATOM 575 C C . THR A 1 73 ? 0.825 -20.969 -5.098 1 98.88 73 THR A C 1
ATOM 577 O O . THR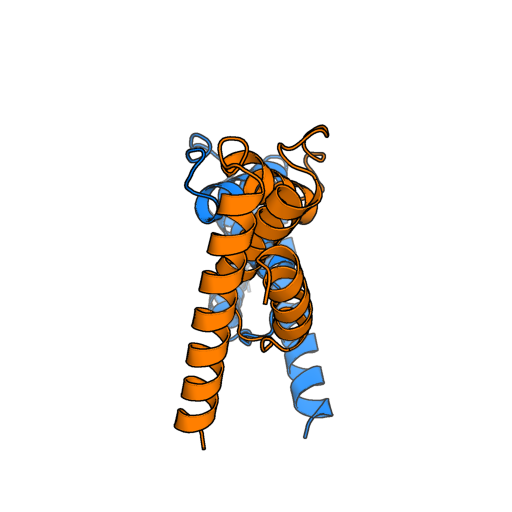 A 1 73 ? -0.296 -21.078 -4.598 1 98.88 73 THR A O 1
ATOM 580 N N . ASP A 1 74 ? 1.752 -20.109 -4.727 1 98.88 74 ASP A N 1
ATOM 581 C CA . ASP A 1 74 ? 1.442 -19.172 -3.643 1 98.88 74 ASP A CA 1
ATOM 582 C C . ASP A 1 74 ? 0.294 -18.25 -4.027 1 98.88 74 ASP A C 1
ATOM 584 O O . ASP A 1 74 ? -0.566 -17.938 -3.201 1 98.88 74 ASP A O 1
ATOM 588 N N . TYR A 1 75 ? 0.319 -17.812 -5.301 1 98.88 75 TYR A N 1
ATOM 589 C CA . TYR A 1 75 ? -0.739 -16.953 -5.805 1 98.88 75 TYR A CA 1
ATOM 590 C C . TYR A 1 75 ? -2.096 -17.641 -5.723 1 98.88 75 TYR A C 1
ATOM 592 O O . TYR A 1 75 ? -3.055 -17.078 -5.191 1 98.88 75 TYR A O 1
ATOM 600 N N . ILE A 1 76 ? -2.162 -18.828 -6.207 1 98.88 76 ILE A N 1
ATOM 601 C CA . ILE A 1 76 ? -3.393 -19.625 -6.195 1 98.88 76 ILE A CA 1
ATOM 602 C C . ILE A 1 76 ? -3.889 -19.781 -4.762 1 98.88 76 ILE A C 1
ATOM 604 O O . ILE A 1 76 ? -5.062 -19.547 -4.473 1 98.88 76 ILE A O 1
ATOM 608 N N . THR A 1 77 ? -2.986 -20.125 -3.857 1 98.88 77 THR A N 1
ATOM 609 C CA . THR A 1 77 ? -3.322 -20.328 -2.451 1 98.88 77 THR A CA 1
ATOM 610 C C . THR A 1 77 ? -3.893 -19.047 -1.844 1 98.88 77 THR A C 1
ATOM 612 O O . THR A 1 77 ? -4.91 -19.078 -1.149 1 98.88 77 THR A O 1
ATOM 615 N N . LYS A 1 78 ? -3.215 -17.938 -2.146 1 98.75 78 LYS A N 1
ATOM 616 C CA . LYS A 1 78 ? -3.645 -16.672 -1.565 1 98.75 78 LYS A CA 1
ATOM 617 C C . LYS A 1 78 ? -5.008 -16.25 -2.105 1 98.75 78 LYS A C 1
ATOM 619 O O . LYS A 1 78 ? -5.867 -15.789 -1.349 1 98.75 78 LYS A O 1
ATOM 624 N N . VAL A 1 79 ? -5.203 -16.406 -3.385 1 98.62 79 VAL A N 1
ATOM 625 C CA . VAL A 1 79 ? -6.484 -16.062 -3.988 1 98.62 79 VAL A CA 1
ATOM 626 C C . VAL A 1 79 ? -7.594 -16.906 -3.377 1 98.62 79 VAL A C 1
ATOM 628 O O . VAL A 1 79 ? -8.656 -16.391 -3.021 1 98.62 79 VAL A O 1
ATOM 631 N N . LYS A 1 80 ? -7.383 -18.219 -3.264 1 98.31 80 LYS A N 1
ATOM 632 C CA . LYS A 1 80 ? -8.367 -19.094 -2.646 1 98.31 80 LYS A CA 1
ATOM 633 C C . LYS A 1 80 ? -8.711 -18.641 -1.232 1 98.31 80 LYS A C 1
ATOM 635 O O . LYS A 1 80 ? -9.883 -18.594 -0.854 1 98.31 80 LYS A O 1
ATOM 640 N N . GLN A 1 81 ? -7.719 -18.312 -0.465 1 98.19 81 GLN A N 1
ATOM 641 C CA . GLN A 1 81 ? -7.914 -17.844 0.904 1 98.19 81 GLN A CA 1
ATOM 642 C C . GLN A 1 81 ? -8.766 -16.578 0.939 1 98.19 81 GLN A C 1
ATOM 644 O O . GLN A 1 81 ? -9.695 -16.469 1.745 1 98.19 81 GLN A O 1
ATOM 649 N N . LEU A 1 82 ? -8.453 -15.648 0.112 1 97.44 82 LEU A N 1
ATOM 650 C CA . LEU A 1 82 ? -9.141 -14.367 0.109 1 97.44 82 LEU A CA 1
ATOM 651 C C . LEU A 1 82 ? -10.586 -14.523 -0.357 1 97.44 82 LEU A C 1
ATOM 653 O O . LEU A 1 82 ? -11.484 -13.844 0.147 1 97.44 82 LEU A O 1
ATOM 657 N N . LEU A 1 83 ? -10.828 -15.391 -1.326 1 96.88 83 LEU A N 1
ATOM 658 C CA . LEU A 1 83 ? -12.188 -15.641 -1.793 1 96.88 83 LEU A CA 1
ATOM 659 C C . LEU A 1 83 ? -13.023 -16.297 -0.701 1 96.88 83 LEU A C 1
ATOM 661 O O . LEU A 1 83 ? -14.211 -16 -0.553 1 96.88 83 LEU A O 1
ATOM 665 N N . GLU A 1 84 ? -12.383 -17.156 0.015 1 95.94 84 GLU A N 1
ATOM 666 C CA . GLU A 1 84 ? -13.07 -17.812 1.131 1 95.94 84 GLU A CA 1
ATOM 667 C C . GLU A 1 84 ? -13.438 -16.797 2.211 1 95.94 84 GLU A C 1
ATOM 669 O O . GLU A 1 84 ? -14.539 -16.828 2.756 1 95.94 84 GLU A O 1
ATOM 674 N N . GLU A 1 85 ? -12.492 -15.922 2.521 1 92.88 85 GLU A N 1
ATOM 675 C CA . GLU A 1 85 ? -12.742 -14.891 3.521 1 92.88 85 GLU A CA 1
ATOM 676 C C . GLU A 1 85 ? -13.844 -13.938 3.068 1 92.88 85 GLU A C 1
ATOM 678 O O . GLU A 1 85 ? -14.656 -13.5 3.877 1 92.88 85 GLU A O 1
ATOM 683 N N . ALA A 1 86 ? -13.82 -13.562 1.814 1 90 86 ALA A N 1
ATOM 684 C CA . ALA A 1 86 ? -14.828 -12.656 1.267 1 90 86 ALA A CA 1
ATOM 685 C C . ALA A 1 86 ? -16.219 -13.281 1.321 1 90 86 ALA A C 1
ATOM 687 O O . ALA A 1 86 ? -17.203 -12.602 1.6 1 90 86 ALA A O 1
ATOM 688 N N . THR A 1 87 ? -16.25 -14.531 1 1 87.19 87 THR A N 1
ATOM 689 C CA . THR A 1 87 ? -17.531 -15.242 1.052 1 87.19 87 THR A CA 1
ATOM 690 C C . THR A 1 87 ? -18.016 -15.367 2.492 1 87.19 87 THR A C 1
ATOM 692 O O . THR A 1 87 ? -19.203 -15.219 2.762 1 87.19 87 THR A O 1
ATOM 695 N N . ALA A 1 88 ? -17.172 -15.453 3.348 1 83.56 88 ALA A N 1
ATOM 696 C CA . ALA A 1 88 ? -17.531 -15.555 4.758 1 83.56 88 ALA A CA 1
ATOM 697 C C . ALA A 1 88 ? -18.016 -14.211 5.297 1 83.56 88 ALA A C 1
ATOM 699 O O . ALA A 1 88 ? -18.938 -14.156 6.105 1 83.56 88 ALA A O 1
ATOM 700 N N . ALA A 1 89 ? -17.328 -13.195 4.871 1 70.31 89 ALA A N 1
ATOM 701 C CA . ALA A 1 89 ? -17.719 -11.859 5.312 1 70.31 89 ALA A CA 1
ATOM 702 C C . ALA A 1 89 ? -19.078 -11.461 4.734 1 70.31 89 ALA A C 1
ATOM 704 O O . ALA A 1 89 ? -19.875 -10.805 5.406 1 70.31 89 ALA A O 1
ATOM 705 N N . ALA A 1 90 ? -19.312 -11.828 3.578 1 70.12 90 ALA A N 1
ATOM 706 C CA . ALA A 1 90 ? -20.594 -11.562 2.924 1 70.12 90 ALA A CA 1
ATOM 707 C C . ALA A 1 90 ? -21.719 -12.375 3.559 1 70.12 90 ALA A C 1
ATOM 709 O O . ALA A 1 90 ? -22.859 -11.922 3.631 1 70.12 90 ALA A O 1
ATOM 710 N N . ALA A 1 91 ? -21.234 -13.469 4.004 1 69.12 91 ALA A N 1
ATOM 711 C CA . ALA A 1 91 ? -22.234 -14.328 4.621 1 69.12 91 ALA A CA 1
ATOM 712 C C . ALA A 1 91 ? -22.578 -13.852 6.031 1 69.12 91 ALA A C 1
ATOM 714 O O . ALA A 1 91 ? -23.688 -14.047 6.512 1 69.12 91 ALA A O 1
ATOM 715 N N . SER A 1 92 ? -21.531 -13.289 6.633 1 59.12 92 SER A N 1
ATOM 716 C CA . SER A 1 92 ? -21.766 -12.852 8 1 59.12 92 SER A CA 1
ATOM 717 C C . SER A 1 92 ? -22.578 -11.555 8.031 1 59.12 92 SER A C 1
ATOM 719 O O . SER A 1 92 ? -23.156 -11.211 9.062 1 59.12 92 SER A O 1
ATOM 721 N N . THR A 1 93 ? -22.531 -10.688 7.051 1 53.19 93 THR A N 1
ATOM 722 C CA . THR A 1 93 ? -23.375 -9.492 7.035 1 53.19 93 THR A CA 1
ATOM 723 C C . THR A 1 93 ? -24.766 -9.805 6.492 1 53.19 93 THR A C 1
ATOM 725 O O . THR A 1 93 ? -25.625 -8.922 6.41 1 53.19 93 THR A O 1
ATOM 728 N N . SER A 1 94 ? -24.969 -10.883 5.879 1 44.19 94 SER A N 1
ATOM 729 C CA . SER A 1 94 ? -26.344 -11.219 5.508 1 44.19 94 SER A CA 1
ATOM 730 C C . SER A 1 94 ? -27.156 -11.609 6.734 1 44.19 94 SER A C 1
ATOM 732 O O . SER A 1 94 ? -26.625 -12.172 7.691 1 44.19 94 SER A O 1
ATOM 734 N N . MET B 1 1 ? -10.539 28.547 14.859 1 88.81 1 MET B N 1
ATOM 735 C CA . MET B 1 1 ? -9.75 27.406 15.328 1 88.81 1 MET B CA 1
ATOM 736 C C . MET B 1 1 ? -8.32 27.484 14.812 1 88.81 1 MET B C 1
ATOM 738 O O . MET B 1 1 ? -8.078 27.953 13.695 1 88.81 1 MET B O 1
ATOM 742 N N . GLY B 1 2 ? -7.414 27.219 15.742 1 95.69 2 GLY B N 1
ATOM 743 C CA . GLY B 1 2 ? -6.031 27.219 15.297 1 95.69 2 GLY B CA 1
ATOM 744 C C . GLY B 1 2 ? -5.68 26.031 14.422 1 95.69 2 GLY B C 1
ATOM 745 O O . GLY B 1 2 ? -6.441 25.062 14.352 1 95.69 2 GLY B O 1
ATOM 746 N N . LEU B 1 3 ? -4.699 26.172 13.711 1 98.25 3 LEU B N 1
ATOM 747 C CA . LEU B 1 3 ? -4.281 25.141 12.773 1 98.25 3 LEU B CA 1
ATOM 748 C C . LEU B 1 3 ? -4.117 23.797 13.484 1 98.25 3 LEU B C 1
ATOM 750 O O . LEU B 1 3 ? -4.586 22.766 12.992 1 98.25 3 LEU B O 1
ATOM 754 N N . GLN B 1 4 ? -3.48 23.781 14.633 1 98.12 4 GLN B N 1
ATOM 755 C CA . GLN B 1 4 ? -3.271 22.562 15.398 1 98.12 4 GLN B CA 1
ATOM 756 C C . GLN B 1 4 ? -4.602 21.938 15.82 1 98.12 4 GLN B C 1
ATOM 758 O O . GLN B 1 4 ? -4.785 20.719 15.719 1 98.12 4 GLN B O 1
ATOM 763 N N . GLU B 1 5 ? -5.461 22.766 16.312 1 98.19 5 GLU B N 1
ATOM 764 C CA . GLU B 1 5 ? -6.77 22.297 16.734 1 98.19 5 GLU B CA 1
ATOM 765 C C . GLU B 1 5 ? -7.551 21.703 15.562 1 98.19 5 GLU B C 1
ATOM 767 O O . GLU B 1 5 ? -8.195 20.656 15.695 1 98.19 5 GLU B O 1
ATOM 772 N N . GLU B 1 6 ? -7.504 22.391 14.477 1 98.69 6 GLU B N 1
ATOM 7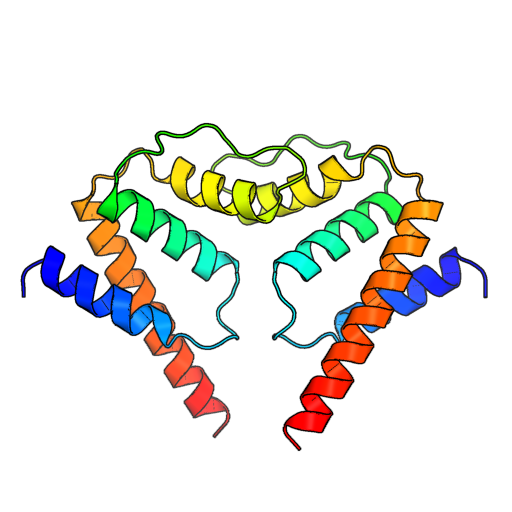73 C CA . GLU B 1 6 ? -8.195 21.906 13.281 1 98.69 6 GLU B CA 1
ATOM 774 C C . GLU B 1 6 ? -7.598 20.594 12.781 1 98.69 6 GLU B C 1
ATOM 776 O O . GLU B 1 6 ? -8.32 19.703 12.344 1 98.69 6 GLU B O 1
ATOM 781 N N . PHE B 1 7 ? -6.273 20.516 12.867 1 98.88 7 PHE B N 1
ATOM 782 C CA . PHE B 1 7 ? -5.582 19.281 12.484 1 98.88 7 PHE B CA 1
ATOM 783 C C . PHE B 1 7 ? -6.039 18.109 13.352 1 98.88 7 PHE B C 1
ATOM 785 O O . PHE B 1 7 ? -6.387 17.047 12.828 1 98.88 7 PHE B O 1
ATOM 792 N N . GLU B 1 8 ? -6.098 18.359 14.641 1 98.56 8 GLU B N 1
ATOM 793 C CA . GLU B 1 8 ? -6.5 17.297 15.562 1 98.56 8 GLU B CA 1
ATOM 794 C C . GLU B 1 8 ? -7.945 16.875 15.32 1 98.56 8 GLU B C 1
ATOM 796 O O . GLU B 1 8 ? -8.273 15.695 15.398 1 98.56 8 GLU B O 1
ATOM 801 N N . GLU B 1 9 ? -8.797 17.812 15.016 1 98.62 9 GLU B N 1
ATOM 802 C CA . GLU B 1 9 ? -10.188 17.516 14.695 1 98.62 9 GLU B CA 1
ATOM 803 C C . GLU B 1 9 ? -10.297 16.641 13.453 1 98.62 9 GLU B C 1
ATOM 805 O O . GLU B 1 9 ? -11.039 15.656 13.445 1 98.62 9 GLU B O 1
ATOM 810 N N . HIS B 1 10 ? -9.5 16.969 12.477 1 98.75 10 HIS B N 1
ATOM 811 C CA . HIS B 1 10 ? -9.586 16.219 11.234 1 98.75 10 HIS B CA 1
ATOM 812 C C . HIS B 1 10 ? -8.867 14.883 11.344 1 98.75 10 HIS B C 1
ATOM 814 O O . HIS B 1 10 ? -9.195 13.93 10.633 1 98.75 10 HIS B O 1
ATOM 820 N N . ALA B 1 11 ? -7.922 14.789 12.281 1 98.56 11 ALA B N 1
ATOM 821 C CA . ALA B 1 11 ? -7.344 13.484 12.586 1 98.56 11 ALA B CA 1
ATOM 822 C C . ALA B 1 11 ? -8.391 12.539 13.172 1 98.56 11 ALA B C 1
ATOM 824 O O . ALA B 1 11 ? -8.406 11.352 12.852 1 98.56 11 ALA B O 1
ATOM 825 N N . GLU B 1 12 ? -9.258 13.102 13.969 1 98.5 12 GLU B N 1
ATOM 826 C CA . GLU B 1 12 ? -10.352 12.312 14.516 1 98.5 12 GLU B CA 1
ATOM 827 C C . GLU B 1 12 ? -11.359 11.93 13.43 1 98.5 12 GLU B C 1
ATOM 829 O O . GLU B 1 12 ? -11.82 10.789 13.375 1 98.5 12 GLU B O 1
ATOM 834 N N . LYS B 1 13 ? -11.633 12.828 12.602 1 98.25 13 LYS B N 1
ATOM 835 C CA . LYS B 1 13 ? -12.594 12.578 11.523 1 98.25 13 LYS B CA 1
ATOM 836 C C . LYS B 1 13 ? -12.055 11.547 10.539 1 98.25 13 LYS B C 1
ATOM 838 O O . LYS B 1 13 ? -12.82 10.758 9.977 1 98.25 13 LYS B O 1
ATOM 843 N N . ALA B 1 14 ? -10.75 11.508 10.367 1 98.19 14 ALA B N 1
ATOM 844 C CA . ALA B 1 14 ? -10.117 10.578 9.43 1 98.19 14 ALA B CA 1
ATOM 845 C C . ALA B 1 14 ? -10.375 9.133 9.844 1 98.19 14 ALA B C 1
ATOM 847 O O . ALA B 1 14 ? -10.391 8.234 8.992 1 98.19 14 ALA B O 1
ATOM 848 N N . LYS B 1 15 ? -10.633 8.93 11.094 1 96.75 15 LYS B N 1
ATOM 849 C CA . LYS B 1 15 ? -10.898 7.582 11.586 1 96.75 15 LYS B CA 1
ATOM 850 C C . LYS B 1 15 ? -12.242 7.062 11.078 1 96.75 15 LYS B C 1
ATOM 852 O O . LYS B 1 15 ? -12.523 5.867 11.164 1 96.75 15 LYS B O 1
ATOM 857 N N . THR B 1 16 ? -13.086 7.926 10.57 1 96.44 16 THR B N 1
ATOM 858 C CA . THR B 1 16 ? -14.422 7.539 10.133 1 96.44 16 THR B CA 1
ATOM 859 C C . THR B 1 16 ? -14.453 7.312 8.625 1 96.44 16 THR B C 1
ATOM 861 O O . THR B 1 16 ? -15.5 6.992 8.055 1 96.44 16 THR B O 1
ATOM 864 N N . LEU B 1 17 ? -13.359 7.539 7.922 1 95.62 17 LEU B N 1
ATOM 865 C CA . LEU B 1 17 ? -13.32 7.285 6.484 1 95.62 17 LEU B CA 1
ATOM 866 C C . LEU B 1 17 ? -13.719 5.848 6.18 1 95.62 17 LEU B C 1
ATOM 868 O O . LEU B 1 17 ? -13.344 4.926 6.906 1 95.62 17 LEU B O 1
ATOM 872 N N . PRO B 1 18 ? -14.43 5.594 5.164 1 90.81 18 PRO B N 1
ATOM 873 C CA . PRO B 1 18 ? -14.906 4.242 4.867 1 90.81 18 PRO B CA 1
ATOM 874 C C . PRO B 1 18 ? -13.789 3.311 4.41 1 90.81 18 PRO B C 1
ATOM 876 O O . PRO B 1 18 ? -12.719 3.775 4.008 1 90.81 18 PRO B O 1
ATOM 879 N N . ASP B 1 19 ? -14.078 2.057 4.449 1 84.56 19 ASP B N 1
ATOM 880 C CA . ASP B 1 19 ? -13.117 1.027 4.07 1 84.56 19 ASP B CA 1
ATOM 881 C C . ASP B 1 19 ? -12.789 1.106 2.578 1 84.56 19 ASP B C 1
ATOM 883 O O . ASP B 1 19 ? -11.797 0.537 2.125 1 84.56 19 ASP B O 1
ATOM 887 N N . THR B 1 20 ? -13.602 1.866 1.855 1 83.94 20 THR B N 1
ATOM 888 C CA . THR B 1 20 ? -13.398 1.985 0.416 1 83.94 20 THR B CA 1
ATOM 889 C C . THR B 1 20 ? -12.344 3.041 0.102 1 83.94 20 THR B C 1
ATOM 891 O O . THR B 1 20 ? -11.945 3.205 -1.053 1 83.94 20 THR B O 1
ATOM 894 N N . THR B 1 21 ? -11.945 3.744 1.199 1 91.69 21 THR B N 1
ATOM 895 C CA . THR B 1 21 ? -10.836 4.668 0.976 1 91.69 21 THR B CA 1
ATOM 896 C C . THR B 1 21 ? -9.625 3.934 0.42 1 91.69 21 THR B C 1
ATOM 898 O O . THR B 1 21 ? -9.18 2.932 0.989 1 91.69 21 THR B O 1
ATOM 901 N N . THR B 1 22 ? -9.086 4.512 -0.65 1 88.38 22 THR B N 1
ATOM 902 C CA . THR B 1 22 ? -8.016 3.795 -1.342 1 88.38 22 THR B CA 1
ATOM 903 C C . THR B 1 22 ? -6.758 3.744 -0.487 1 88.38 22 THR B C 1
ATOM 905 O O . THR B 1 22 ? -6.535 4.617 0.354 1 88.38 22 THR B O 1
ATOM 908 N N . ASN B 1 23 ? -5.98 2.852 -0.682 1 88.06 23 ASN B N 1
ATOM 909 C CA . ASN B 1 23 ? -4.707 2.703 0.015 1 88.06 23 ASN B CA 1
ATOM 910 C C . ASN B 1 23 ? -3.779 3.881 -0.258 1 88.06 23 ASN B C 1
ATOM 912 O O . ASN B 1 23 ? -3.025 4.301 0.623 1 88.06 23 ASN B O 1
ATOM 916 N N . GLU B 1 24 ? -3.834 4.344 -1.473 1 90.81 24 GLU B N 1
ATOM 917 C CA . GLU B 1 24 ? -3.031 5.512 -1.823 1 90.81 24 GLU B CA 1
ATOM 918 C C . GLU B 1 24 ? -3.369 6.699 -0.929 1 90.81 24 GLU B C 1
ATOM 920 O O . GLU B 1 24 ? -2.473 7.387 -0.434 1 90.81 24 GLU B O 1
ATOM 925 N N . ASN B 1 25 ? -4.656 6.859 -0.71 1 94.88 25 ASN B N 1
ATOM 926 C CA . ASN B 1 25 ? -5.086 7.961 0.145 1 94.88 25 ASN B CA 1
ATOM 927 C C . ASN B 1 25 ? -4.691 7.727 1.601 1 94.88 25 ASN B C 1
ATOM 929 O O . ASN B 1 25 ? -4.258 8.656 2.287 1 94.88 25 ASN B O 1
ATOM 933 N N . LYS B 1 26 ? -4.793 6.492 2.018 1 94.88 26 LYS B N 1
ATOM 934 C CA . LYS B 1 26 ? -4.438 6.168 3.396 1 94.88 26 LYS B CA 1
ATOM 935 C C . LYS B 1 26 ? -2.949 6.387 3.646 1 94.88 26 LYS B C 1
ATOM 937 O O . LYS B 1 26 ? -2.561 6.902 4.699 1 94.88 26 LYS B O 1
ATOM 942 N N . LEU B 1 27 ? -2.15 6.023 2.686 1 95.31 27 LEU B N 1
ATOM 943 C CA . LEU B 1 27 ? -0.708 6.207 2.805 1 95.31 27 LEU B CA 1
ATOM 944 C C . LEU B 1 27 ? -0.349 7.691 2.805 1 95.31 27 LEU B C 1
ATOM 946 O O . LEU B 1 27 ? 0.506 8.125 3.578 1 95.31 27 LEU B O 1
ATOM 950 N N . LEU B 1 28 ? -1.005 8.438 1.964 1 97.12 28 LEU B N 1
ATOM 951 C CA . LEU B 1 28 ? -0.778 9.875 1.954 1 97.12 28 LEU B CA 1
ATOM 952 C C . LEU B 1 28 ? -1.136 10.492 3.303 1 97.12 28 LEU B C 1
ATOM 954 O O . LEU B 1 28 ? -0.367 11.281 3.852 1 97.12 28 LEU B O 1
ATOM 958 N N . LEU B 1 29 ? -2.277 10.086 3.828 1 98.44 29 LEU B N 1
ATOM 959 C CA . LEU B 1 29 ? -2.711 10.617 5.117 1 98.44 29 LEU B CA 1
ATOM 960 C C . LEU B 1 29 ? -1.731 10.234 6.219 1 98.44 29 LEU B C 1
ATOM 962 O O . LEU B 1 29 ? -1.431 11.047 7.098 1 98.44 29 LEU B O 1
ATOM 966 N N . TYR B 1 30 ? -1.305 8.977 6.18 1 98.06 30 TYR B N 1
ATOM 967 C CA . TYR B 1 30 ? -0.306 8.547 7.156 1 98.06 30 TYR B CA 1
ATOM 968 C C . TYR B 1 30 ? 0.929 9.438 7.098 1 98.06 30 TYR B C 1
ATOM 970 O O . TYR B 1 30 ? 1.386 9.945 8.125 1 98.06 30 TYR B O 1
ATOM 978 N N . GLY B 1 31 ? 1.476 9.625 5.977 1 98.62 31 GLY B N 1
ATOM 979 C CA . GLY B 1 31 ? 2.666 10.445 5.816 1 98.62 31 GLY B CA 1
ATOM 980 C C . GLY B 1 31 ? 2.477 11.867 6.301 1 98.62 31 GLY B C 1
ATOM 981 O O . GLY B 1 31 ? 3.314 12.398 7.035 1 98.62 31 GLY B O 1
ATOM 982 N N . LEU B 1 32 ? 1.363 12.461 5.852 1 98.81 32 LEU B N 1
ATOM 983 C CA . LEU B 1 32 ? 1.07 13.82 6.27 1 98.81 32 LEU B CA 1
ATOM 984 C C . LEU B 1 32 ? 0.936 13.906 7.785 1 98.81 32 LEU B C 1
ATOM 986 O O . LEU B 1 32 ? 1.418 14.859 8.406 1 98.81 32 LEU B O 1
ATOM 990 N N . TYR B 1 33 ? 0.269 12.922 8.391 1 98.94 33 TYR B N 1
ATOM 991 C CA . TYR B 1 33 ? 0.102 12.891 9.844 1 98.94 33 TYR B CA 1
ATOM 992 C C . TYR B 1 33 ? 1.452 12.828 10.547 1 98.94 33 TYR B C 1
ATOM 994 O O . TYR B 1 33 ? 1.707 13.578 11.484 1 98.94 33 TYR B O 1
ATOM 1002 N N . LYS B 1 34 ? 2.281 11.906 10.086 1 98.88 34 LYS B N 1
ATOM 1003 C CA . LYS B 1 34 ? 3.611 11.758 10.664 1 98.88 34 LYS B CA 1
ATOM 1004 C C . LYS B 1 34 ? 4.434 13.031 10.492 1 98.88 34 LYS B C 1
ATOM 1006 O O . LYS B 1 34 ? 5.066 13.5 11.445 1 98.88 34 LYS B O 1
ATOM 1011 N N . GLN B 1 35 ? 4.422 13.617 9.336 1 98.88 35 GLN B N 1
ATOM 1012 C CA . GLN B 1 35 ? 5.164 14.852 9.07 1 98.88 35 GLN B CA 1
ATOM 1013 C C . GLN B 1 35 ? 4.633 16 9.922 1 98.88 35 GLN B C 1
ATOM 1015 O O . GLN B 1 35 ? 5.41 16.812 10.422 1 98.88 35 GLN B O 1
ATOM 1020 N N . ALA B 1 36 ? 3.303 16.031 10.055 1 98.88 36 ALA B N 1
ATOM 1021 C CA . ALA B 1 36 ? 2.672 17.078 10.836 1 98.88 36 ALA B CA 1
ATOM 1022 C C . ALA B 1 36 ? 3.02 16.953 12.32 1 98.88 36 ALA B C 1
ATOM 1024 O O . ALA B 1 36 ? 3.201 17.953 13.008 1 98.88 36 ALA B O 1
ATOM 1025 N N . THR B 1 37 ? 3.211 15.734 12.812 1 98.75 37 THR B N 1
ATOM 1026 C CA . THR B 1 37 ? 3.307 15.523 14.25 1 98.75 37 THR B CA 1
ATOM 1027 C C . THR B 1 37 ? 4.762 15.359 14.68 1 98.75 37 THR B C 1
ATOM 1029 O O . THR B 1 37 ? 5.156 15.828 15.75 1 98.75 37 THR B O 1
ATOM 1032 N N . VAL B 1 38 ? 5.594 14.734 13.852 1 98.56 38 VAL B N 1
ATOM 1033 C CA . VAL B 1 38 ? 6.969 14.422 14.227 1 98.56 38 VAL B CA 1
ATOM 1034 C C . VAL B 1 38 ? 7.938 15.297 13.438 1 98.56 38 VAL B C 1
ATOM 1036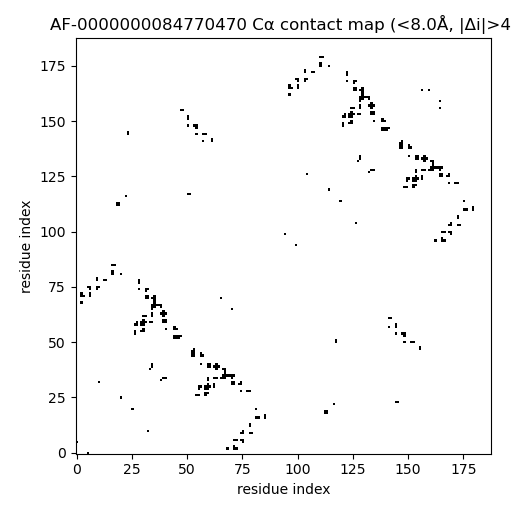 O O . VAL B 1 38 ? 8.938 15.773 13.977 1 98.56 38 VAL B O 1
ATOM 1039 N N . GLY B 1 39 ? 7.59 15.562 12.133 1 98.62 39 GLY B N 1
ATOM 1040 C CA . GLY B 1 39 ? 8.531 16.188 11.211 1 98.62 39 GLY B CA 1
ATOM 1041 C C . GLY B 1 39 ? 9.195 15.211 10.273 1 98.62 39 GLY B C 1
ATOM 1042 O O . GLY B 1 39 ? 8.664 14.125 10.016 1 98.62 39 GLY B O 1
ATOM 1043 N N . PRO B 1 40 ? 10.336 15.586 9.734 1 98.56 40 PRO B N 1
ATOM 1044 C CA . PRO B 1 40 ? 11.016 14.703 8.789 1 98.56 40 PRO B CA 1
ATOM 1045 C C . PRO B 1 40 ? 11.281 13.312 9.359 1 98.56 40 PRO B C 1
ATOM 1047 O O . PRO B 1 40 ? 11.562 13.172 10.555 1 98.56 40 PRO B O 1
ATOM 1050 N N . VAL B 1 41 ? 11.148 12.297 8.492 1 98.25 41 VAL B N 1
ATOM 1051 C CA . VAL B 1 41 ? 11.391 10.914 8.891 1 98.25 41 VAL B CA 1
ATOM 1052 C C . VAL B 1 41 ? 12.742 10.812 9.609 1 98.25 41 VAL B C 1
ATOM 1054 O O . VAL B 1 41 ? 13.734 11.391 9.164 1 98.25 41 VAL B O 1
ATOM 1057 N N . ASN B 1 42 ? 12.688 10.164 10.703 1 98.38 42 ASN B N 1
ATOM 1058 C CA . ASN B 1 42 ? 13.891 10.109 11.539 1 98.38 42 ASN B CA 1
ATOM 1059 C C . ASN B 1 42 ? 14.219 8.68 11.945 1 98.38 42 ASN B C 1
ATOM 1061 O O . ASN B 1 42 ? 14.906 8.453 12.945 1 98.38 42 ASN B O 1
ATOM 1065 N N . THR B 1 43 ? 13.695 7.734 11.258 1 98.12 43 THR B N 1
ATOM 1066 C CA . THR B 1 43 ? 13.969 6.316 11.461 1 98.12 43 THR B CA 1
ATOM 1067 C C . THR B 1 43 ? 14.562 5.688 10.203 1 98.12 43 THR B C 1
ATOM 1069 O O . THR B 1 43 ? 14.445 6.25 9.109 1 98.12 43 THR B O 1
ATOM 1072 N N . ALA B 1 44 ? 15.141 4.555 10.43 1 97.94 44 ALA B N 1
ATOM 1073 C CA . ALA B 1 44 ? 15.586 3.779 9.273 1 97.94 44 ALA B CA 1
ATOM 1074 C C . ALA B 1 44 ? 14.406 3.189 8.516 1 97.94 44 ALA B C 1
ATOM 1076 O O . ALA B 1 44 ? 13.352 2.934 9.102 1 97.94 44 ALA B O 1
ATOM 1077 N N . ARG B 1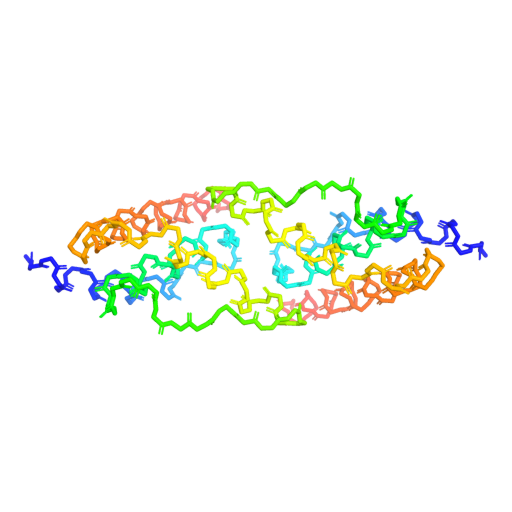 45 ? 14.578 2.961 7.191 1 97.19 45 ARG B N 1
ATOM 1078 C CA . ARG B 1 45 ? 13.555 2.289 6.395 1 97.19 45 ARG B CA 1
ATOM 1079 C C . ARG B 1 45 ? 13.359 0.852 6.867 1 97.19 45 ARG B C 1
ATOM 1081 O O . ARG B 1 45 ? 14.328 0.121 7.078 1 97.19 45 ARG B O 1
ATOM 1088 N N . PRO B 1 46 ? 12.109 0.478 7.055 1 97.25 46 PRO B N 1
ATOM 1089 C CA . PRO B 1 46 ? 11.836 -0.888 7.512 1 97.25 46 PRO B CA 1
ATOM 1090 C C . PRO B 1 46 ? 12.469 -1.946 6.609 1 97.25 46 PRO B C 1
ATOM 1092 O O . PRO B 1 46 ? 12.789 -1.667 5.453 1 97.25 46 PRO B O 1
ATOM 1095 N N . GLY B 1 47 ? 12.586 -3.15 7.09 1 94.12 47 GLY B N 1
ATOM 1096 C CA . GLY B 1 47 ? 13.234 -4.246 6.391 1 94.12 47 GLY B CA 1
ATOM 1097 C C . GLY B 1 47 ? 12.477 -4.695 5.152 1 94.12 47 GLY B C 1
ATOM 1098 O O . GLY B 1 47 ? 11.305 -4.355 4.98 1 94.12 47 GLY B O 1
ATOM 1099 N N . PHE B 1 48 ? 13.164 -5.559 4.473 1 90.31 48 PHE B N 1
ATOM 1100 C CA . PHE B 1 48 ? 12.711 -5.992 3.156 1 90.31 48 PHE B CA 1
ATOM 1101 C C . PHE B 1 48 ? 11.391 -6.75 3.26 1 90.31 48 PHE B C 1
ATOM 1103 O O . PHE B 1 48 ? 10.531 -6.629 2.385 1 90.31 48 PHE B O 1
ATOM 1110 N N . PHE B 1 49 ? 11.117 -7.449 4.285 1 91.38 49 PHE B N 1
ATOM 1111 C CA . PHE B 1 49 ? 9.945 -8.312 4.352 1 91.38 49 PHE B CA 1
ATOM 1112 C C . PHE B 1 49 ? 8.766 -7.586 4.977 1 91.38 49 PHE B C 1
ATOM 1114 O O . PHE B 1 49 ? 7.652 -8.117 5.023 1 91.38 49 PHE B O 1
ATOM 1121 N N . ASP B 1 50 ? 8.992 -6.348 5.465 1 94.69 50 ASP B N 1
ATOM 1122 C CA . ASP B 1 50 ? 7.918 -5.531 6.023 1 94.69 50 ASP B CA 1
ATOM 1123 C C . ASP B 1 50 ? 7.328 -4.602 4.969 1 94.69 50 ASP B C 1
ATOM 1125 O O . ASP B 1 50 ? 7.504 -3.381 5.039 1 94.69 50 ASP B O 1
ATOM 1129 N N . LEU B 1 51 ? 6.562 -5.102 4.098 1 93.69 51 LEU B N 1
ATOM 1130 C CA . LEU B 1 51 ? 6.051 -4.367 2.945 1 93.69 51 LEU B CA 1
ATOM 1131 C C . LEU B 1 51 ? 5.172 -3.203 3.389 1 93.69 51 LEU B C 1
ATOM 1133 O O . LEU B 1 51 ? 5.293 -2.096 2.859 1 93.69 51 LEU B O 1
ATOM 1137 N N . LYS B 1 52 ? 4.352 -3.443 4.426 1 93.25 52 LYS B N 1
ATOM 1138 C CA . LYS B 1 52 ? 3.49 -2.385 4.941 1 93.25 52 LYS B CA 1
ATOM 1139 C C . LYS B 1 52 ? 4.312 -1.261 5.562 1 93.25 52 LYS B C 1
ATOM 1141 O O . LYS B 1 52 ? 4.078 -0.083 5.285 1 93.25 52 LYS B O 1
ATOM 1146 N N . GLY B 1 53 ? 5.289 -1.648 6.395 1 96.31 53 GLY B N 1
ATOM 1147 C CA . GLY B 1 53 ? 6.164 -0.673 7.023 1 96.31 53 GLY B CA 1
ATOM 1148 C C . GLY B 1 53 ? 6.957 0.153 6.027 1 96.31 53 GLY B C 1
ATOM 1149 O O . GLY B 1 53 ? 7.109 1.364 6.195 1 96.31 53 GLY B O 1
ATOM 1150 N N . LYS B 1 54 ? 7.395 -0.457 5 1 95.88 54 LYS B N 1
ATOM 1151 C CA . LYS B 1 54 ? 8.156 0.236 3.967 1 95.88 54 LYS B CA 1
ATOM 1152 C C . LYS B 1 54 ? 7.289 1.251 3.229 1 95.88 54 LYS B C 1
ATOM 1154 O O . LYS B 1 54 ? 7.723 2.373 2.963 1 95.88 54 LYS B O 1
ATOM 1159 N N . ALA B 1 55 ? 6.078 0.824 2.871 1 95.06 55 ALA B N 1
ATOM 1160 C CA . ALA B 1 55 ? 5.156 1.722 2.18 1 95.06 55 ALA B CA 1
ATOM 1161 C C . ALA B 1 55 ? 4.855 2.955 3.023 1 95.06 55 ALA B C 1
ATOM 1163 O O . ALA B 1 55 ? 4.875 4.082 2.52 1 95.06 55 ALA B O 1
ATOM 1164 N N . LYS B 1 56 ? 4.652 2.709 4.32 1 96.88 56 LYS B N 1
ATOM 1165 C CA . LYS B 1 56 ? 4.402 3.807 5.25 1 96.88 56 LYS B CA 1
ATOM 1166 C C . LYS B 1 56 ? 5.625 4.707 5.383 1 96.88 56 LYS B C 1
ATOM 1168 O O . LYS B 1 56 ? 5.508 5.934 5.363 1 96.88 56 LYS B O 1
ATOM 1173 N N . TRP B 1 57 ? 6.711 4.105 5.531 1 97.88 57 TRP B N 1
ATOM 1174 C CA . TRP B 1 57 ? 7.953 4.855 5.656 1 97.88 57 TRP B CA 1
ATOM 1175 C C . TRP B 1 57 ? 8.188 5.727 4.426 1 97.88 57 TRP B C 1
ATOM 1177 O O . TRP B 1 57 ? 8.547 6.902 4.547 1 97.88 57 TRP B O 1
ATOM 1187 N N . ASP B 1 58 ? 8 5.18 3.244 1 97.38 58 ASP B N 1
ATOM 1188 C CA . ASP B 1 58 ? 8.18 5.918 1.998 1 97.38 58 ASP B CA 1
ATOM 1189 C C . ASP B 1 58 ? 7.199 7.082 1.903 1 97.38 58 ASP B C 1
ATOM 1191 O O . ASP B 1 58 ? 7.555 8.164 1.431 1 97.38 58 ASP B O 1
ATOM 1195 N N . ALA B 1 59 ? 5.926 6.848 2.32 1 97.69 59 ALA B N 1
ATOM 1196 C CA . ALA B 1 59 ? 4.898 7.887 2.307 1 97.69 59 ALA B CA 1
ATOM 1197 C C . ALA B 1 59 ? 5.277 9.047 3.217 1 97.69 59 ALA B C 1
ATOM 1199 O O . ALA B 1 59 ? 4.965 10.203 2.922 1 97.69 59 ALA B O 1
ATOM 1200 N N . TRP B 1 60 ? 5.941 8.703 4.316 1 98.62 60 TRP B N 1
ATOM 1201 C CA . TRP B 1 60 ? 6.445 9.719 5.242 1 98.62 60 TRP B CA 1
ATOM 1202 C C . TRP B 1 60 ? 7.676 10.414 4.672 1 98.62 60 TRP B C 1
ATOM 1204 O O . TRP B 1 60 ? 7.754 11.641 4.66 1 98.62 60 TRP B O 1
ATOM 1214 N N . LYS B 1 61 ? 8.586 9.695 4.113 1 98.38 61 LYS B N 1
ATOM 1215 C CA . LYS B 1 61 ? 9.875 10.172 3.615 1 98.38 61 LYS B CA 1
ATOM 1216 C C . LYS B 1 61 ? 9.688 11.195 2.498 1 98.38 61 LYS B C 1
ATOM 1218 O O . LYS B 1 61 ? 10.422 12.18 2.426 1 98.38 61 LYS B O 1
ATOM 1223 N N . VAL B 1 62 ? 8.758 11.031 1.645 1 97.56 62 VAL B N 1
ATOM 1224 C CA . VAL B 1 62 ? 8.578 11.891 0.476 1 97.56 62 VAL B CA 1
ATOM 1225 C C . VAL B 1 62 ? 8.156 13.289 0.919 1 97.56 62 VAL B C 1
ATOM 1227 O O . VAL B 1 62 ? 8.242 14.242 0.145 1 97.56 62 VAL B O 1
ATOM 1230 N N . LEU B 1 63 ? 7.73 13.43 2.236 1 98.31 63 LEU B N 1
ATOM 1231 C CA . LEU B 1 63 ? 7.199 14.695 2.725 1 98.31 63 LEU B CA 1
ATOM 1232 C C . LEU B 1 63 ? 8.227 15.422 3.586 1 98.31 63 LEU B C 1
ATOM 1234 O O . LEU B 1 63 ? 7.918 16.438 4.211 1 98.31 63 LEU B O 1
ATOM 1238 N N . GLU B 1 64 ? 9.492 14.984 3.652 1 97.75 64 GLU B N 1
ATOM 1239 C CA . GLU B 1 64 ? 10.5 15.469 4.594 1 97.75 64 GLU B CA 1
ATOM 1240 C C . GLU B 1 64 ? 10.812 16.953 4.355 1 97.75 64 GLU B C 1
ATOM 1242 O O . GLU B 1 64 ? 11.297 17.641 5.254 1 97.75 64 GLU B O 1
ATOM 1247 N N . GLY B 1 65 ? 10.469 17.5 3.211 1 97.25 65 GLY B N 1
ATOM 1248 C CA . GLY B 1 65 ? 10.742 18.891 2.889 1 97.25 65 GLY B CA 1
ATOM 1249 C C . GLY B 1 65 ? 9.633 19.828 3.309 1 97.25 65 GLY B C 1
ATOM 1250 O O . GLY B 1 65 ? 9.789 21.047 3.271 1 97.25 65 GLY B O 1
ATOM 1251 N N . LYS B 1 66 ? 8.484 19.312 3.686 1 98.06 66 LYS B N 1
ATOM 1252 C CA . LYS B 1 66 ? 7.34 20.109 4.117 1 98.06 66 LYS B CA 1
ATOM 1253 C C . LYS B 1 66 ? 7.465 20.5 5.586 1 98.06 66 LYS B C 1
ATOM 1255 O O . LYS B 1 66 ? 7.895 19.688 6.414 1 98.06 66 LYS B O 1
ATOM 1260 N N . SER B 1 67 ? 7.078 21.734 5.895 1 98.62 67 SER B N 1
ATOM 1261 C CA . SER B 1 67 ? 6.984 22.094 7.305 1 98.62 67 SER B CA 1
ATOM 1262 C C . SER B 1 67 ? 5.836 21.375 7.992 1 98.62 67 SER B C 1
ATOM 1264 O O . SER B 1 67 ? 4.934 20.859 7.332 1 98.62 67 SER B O 1
ATOM 1266 N N . LYS B 1 68 ? 5.844 21.328 9.297 1 98.69 68 LYS B N 1
ATOM 1267 C CA . LYS B 1 68 ? 4.734 20.75 10.039 1 98.69 68 LYS B CA 1
ATOM 1268 C C . LYS B 1 68 ? 3.422 21.453 9.711 1 98.69 68 LYS B C 1
ATOM 1270 O O . LYS B 1 68 ? 2.387 20.812 9.547 1 98.69 68 LYS B O 1
ATOM 1275 N N . GLU B 1 69 ? 3.453 22.734 9.617 1 98.75 69 GLU B N 1
ATOM 1276 C CA . GLU B 1 69 ? 2.244 23.516 9.344 1 98.75 69 GLU B CA 1
ATOM 1277 C C . GLU B 1 69 ? 1.689 23.203 7.957 1 98.75 69 GLU B C 1
ATOM 1279 O O . GLU B 1 69 ? 0.477 23.062 7.785 1 98.75 69 GLU B O 1
ATOM 1284 N N . GLU B 1 70 ? 2.584 23.125 6.953 1 98.81 70 GLU B N 1
ATOM 1285 C CA . GLU B 1 70 ? 2.152 22.75 5.609 1 98.81 70 GLU B CA 1
ATOM 1286 C C . GLU B 1 70 ? 1.535 21.359 5.594 1 98.81 70 GLU B C 1
ATOM 1288 O O . GLU B 1 70 ? 0.526 21.125 4.926 1 98.81 70 GLU B O 1
ATOM 1293 N N . ALA B 1 71 ? 2.162 20.469 6.367 1 98.88 71 ALA B N 1
ATOM 1294 C CA . ALA B 1 71 ? 1.648 19.094 6.441 1 98.88 71 ALA B CA 1
ATOM 1295 C C . ALA B 1 71 ? 0.268 19.062 7.09 1 98.88 71 ALA B C 1
ATOM 1297 O O . ALA B 1 71 ? -0.622 18.344 6.637 1 98.88 71 ALA B O 1
ATOM 1298 N N . MET B 1 72 ? 0.096 19.844 8.156 1 98.88 72 MET B N 1
ATOM 1299 C CA . MET B 1 72 ? -1.213 19.938 8.797 1 98.88 72 MET B CA 1
ATOM 1300 C C . MET B 1 72 ? -2.264 20.438 7.812 1 98.88 72 MET B C 1
ATOM 1302 O O . MET B 1 72 ? -3.355 19.875 7.719 1 98.88 72 MET B O 1
ATOM 1306 N N . THR B 1 73 ? -1.908 21.453 7.074 1 98.88 73 THR B N 1
ATOM 1307 C CA . THR B 1 73 ? -2.84 22.047 6.121 1 98.88 73 THR B CA 1
ATOM 1308 C C . THR B 1 73 ? -3.209 21.031 5.031 1 98.88 73 THR B C 1
ATOM 1310 O O . THR B 1 73 ? -4.383 20.891 4.691 1 98.88 73 THR B O 1
ATOM 1313 N N . ASP B 1 74 ? -2.176 20.391 4.527 1 98.88 74 ASP B N 1
ATOM 1314 C CA . ASP B 1 74 ? -2.42 19.391 3.486 1 98.88 74 ASP B CA 1
ATOM 1315 C C . ASP B 1 74 ? -3.27 18.234 4.016 1 98.88 74 ASP B C 1
ATOM 1317 O O . ASP B 1 74 ? -4.148 17.734 3.312 1 98.88 74 ASP B O 1
ATOM 1321 N N . TYR B 1 75 ? -2.963 17.859 5.262 1 98.88 75 TYR B N 1
ATOM 1322 C CA . TYR B 1 75 ? -3.721 16.781 5.895 1 98.88 75 TYR B CA 1
ATOM 1323 C C . TYR B 1 75 ? -5.195 17.156 6.016 1 98.88 75 TYR B C 1
ATOM 1325 O O . TYR B 1 75 ? -6.07 16.375 5.617 1 98.88 75 TYR B O 1
ATOM 1333 N N . ILE B 1 76 ? -5.461 18.312 6.52 1 98.88 76 ILE B N 1
ATOM 1334 C CA . ILE B 1 76 ? -6.824 18.797 6.691 1 98.88 76 ILE B CA 1
ATOM 1335 C C . ILE B 1 76 ? -7.539 18.828 5.344 1 98.88 76 ILE B C 1
ATOM 1337 O O . ILE B 1 76 ? -8.656 18.328 5.219 1 98.88 76 ILE B O 1
ATOM 1341 N N . THR B 1 77 ? -6.875 19.344 4.328 1 98.88 77 THR B N 1
ATOM 1342 C CA . THR B 1 77 ? -7.438 19.453 2.986 1 98.88 77 THR B CA 1
ATOM 1343 C C . THR B 1 77 ? -7.793 18.062 2.449 1 98.88 77 THR B C 1
ATOM 1345 O O . THR B 1 77 ? -8.883 17.859 1.905 1 98.88 77 THR B O 1
ATOM 1348 N N . LYS B 1 78 ? -6.859 17.125 2.633 1 98.75 78 LYS B N 1
ATOM 1349 C CA . LYS B 1 78 ? -7.078 15.789 2.102 1 98.75 78 LYS B CA 1
ATOM 1350 C C . LYS B 1 78 ? -8.227 15.086 2.824 1 98.75 78 LYS B C 1
ATOM 1352 O O . LYS B 1 78 ? -9.055 14.438 2.189 1 98.75 78 LYS B O 1
ATOM 1357 N N . VAL B 1 79 ? -8.266 15.227 4.125 1 98.62 79 VAL B N 1
ATOM 1358 C CA . VAL B 1 79 ? -9.336 14.617 4.902 1 98.62 79 VAL B CA 1
ATOM 1359 C C . VAL B 1 79 ? -10.688 15.188 4.465 1 98.62 79 VAL B C 1
ATOM 1361 O O . VAL B 1 79 ? -11.648 14.445 4.254 1 98.62 79 VAL B O 1
ATOM 1364 N N . LYS B 1 80 ? -10.781 16.516 4.344 1 98.31 80 LYS B N 1
ATOM 1365 C CA . LYS B 1 80 ? -12.016 17.141 3.885 1 98.31 80 LYS B CA 1
ATOM 1366 C C . LYS B 1 80 ? -12.438 16.594 2.525 1 98.31 80 LYS B C 1
ATOM 1368 O O . LYS B 1 80 ? -13.609 16.281 2.314 1 98.31 80 LYS B O 1
ATOM 1373 N N . GLN B 1 81 ? -11.516 16.469 1.61 1 98.19 81 GLN B N 1
ATOM 1374 C CA . GLN B 1 81 ? -11.789 15.953 0.276 1 98.19 81 GLN B CA 1
ATOM 1375 C C . GLN B 1 81 ? -12.344 14.531 0.344 1 98.19 81 GLN B C 1
ATOM 1377 O O . GLN B 1 81 ? -13.328 14.203 -0.325 1 98.19 81 GLN B O 1
ATOM 1382 N N . LEU B 1 82 ? -11.719 13.719 1.111 1 97.5 82 LEU B N 1
ATOM 1383 C CA . LEU B 1 82 ? -12.102 12.312 1.193 1 97.5 82 LEU B CA 1
ATOM 1384 C C . LEU B 1 82 ? -13.461 12.156 1.859 1 97.5 82 LEU B C 1
ATOM 1386 O O . LEU B 1 82 ? -14.25 11.281 1.478 1 97.5 82 LEU B O 1
ATOM 1390 N N . LEU B 1 83 ? -13.758 12.953 2.873 1 96.88 83 LEU B N 1
ATOM 1391 C CA . LEU B 1 83 ? -15.062 12.906 3.529 1 96.88 83 LEU B CA 1
ATOM 1392 C C . LEU B 1 83 ? -16.172 13.344 2.574 1 96.88 83 LEU B C 1
ATOM 1394 O O . LEU B 1 83 ? -17.266 12.789 2.59 1 96.88 83 LEU B O 1
ATOM 1398 N N . GLU B 1 84 ? -15.844 14.32 1.787 1 95.94 84 GLU B N 1
ATOM 1399 C CA . GLU B 1 84 ? -16.797 14.773 0.787 1 95.94 84 GLU B CA 1
ATOM 1400 C C . GLU B 1 84 ? -17.078 13.688 -0.244 1 95.94 84 GLU B C 1
ATOM 1402 O O . GLU B 1 84 ? -18.234 13.477 -0.628 1 95.94 84 GLU B O 1
ATOM 1407 N N . GLU B 1 85 ? -16.031 13.031 -0.704 1 93 85 GLU B N 1
ATOM 1408 C CA . GLU B 1 85 ? -16.188 11.953 -1.672 1 93 85 GLU B CA 1
ATOM 1409 C C . GLU B 1 85 ? -16.969 10.789 -1.079 1 93 85 GLU B C 1
ATOM 1411 O O . GLU B 1 85 ? -17.781 10.164 -1.771 1 93 85 GLU B O 1
ATOM 1416 N N . ALA B 1 86 ? -16.703 10.453 0.153 1 90.12 86 ALA B N 1
ATOM 1417 C CA . ALA B 1 86 ? -17.391 9.359 0.825 1 90.12 86 ALA B CA 1
ATOM 1418 C C . ALA B 1 86 ? -18.875 9.656 0.976 1 90.12 86 ALA B C 1
ATOM 1420 O O . ALA B 1 86 ? -19.719 8.766 0.829 1 90.12 86 ALA B O 1
ATOM 1421 N N . THR B 1 87 ? -19.141 10.867 1.327 1 87.38 87 THR B N 1
ATOM 1422 C CA . THR B 1 87 ? -20.531 11.273 1.468 1 87.38 87 THR B CA 1
ATOM 1423 C C . THR B 1 87 ? -21.234 11.266 0.114 1 87.38 87 THR B C 1
ATOM 1425 O O . THR B 1 87 ? -22.406 10.852 0.015 1 87.38 87 THR B O 1
ATOM 1428 N N . ALA B 1 88 ? -20.547 11.539 -0.863 1 83.69 88 ALA B N 1
ATOM 1429 C CA . ALA B 1 88 ? -21.125 11.531 -2.205 1 83.69 88 ALA B CA 1
ATOM 1430 C C . ALA B 1 88 ? -21.375 10.109 -2.689 1 83.69 88 ALA B C 1
ATOM 1432 O O . ALA B 1 88 ? -22.375 9.836 -3.359 1 83.69 88 ALA B O 1
ATOM 1433 N N . ALA B 1 89 ? -20.453 9.281 -2.391 1 70.44 89 ALA B N 1
ATOM 1434 C CA . ALA B 1 89 ? -20.594 7.883 -2.791 1 70.44 89 ALA B CA 1
ATOM 1435 C C . ALA B 1 89 ? -21.734 7.207 -2.035 1 70.44 89 ALA B C 1
ATOM 1437 O O . ALA B 1 89 ? -22.453 6.387 -2.6 1 70.44 89 ALA B O 1
ATOM 1438 N N . ALA B 1 90 ? -21.875 7.52 -0.849 1 70.19 90 ALA B N 1
ATOM 1439 C CA . ALA B 1 90 ? -22.969 6.992 -0.026 1 70.19 90 ALA B CA 1
ATOM 1440 C C . ALA B 1 90 ? -24.312 7.531 -0.483 1 70.19 90 ALA B C 1
ATOM 1442 O O . ALA B 1 90 ? -25.328 6.836 -0.404 1 70.19 90 ALA B O 1
ATOM 1443 N N . ALA B 1 91 ? -24.141 8.703 -0.977 1 68.81 91 ALA B N 1
ATOM 1444 C CA . ALA B 1 91 ? -25.391 9.312 -1.432 1 68.81 91 ALA B CA 1
ATOM 1445 C C . ALA B 1 91 ? -25.812 8.75 -2.787 1 68.81 91 ALA B C 1
ATOM 1447 O O . ALA B 1 91 ? -27 8.695 -3.098 1 68.81 91 ALA B O 1
ATOM 1448 N N . SER B 1 92 ? -24.766 8.43 -3.555 1 58.97 92 SER B N 1
ATOM 1449 C CA . SER B 1 92 ? -25.094 7.918 -4.883 1 58.97 92 SER B CA 1
ATOM 1450 C C . SER B 1 92 ? -25.594 6.48 -4.816 1 58.97 92 SER B C 1
ATOM 1452 O O . SER B 1 92 ? -26.234 6 -5.75 1 58.97 92 SER B O 1
ATOM 1454 N N . THR B 1 93 ? -25.25 5.668 -3.861 1 53.53 93 THR B N 1
ATOM 1455 C CA . THR B 1 93 ? -25.781 4.316 -3.738 1 53.53 93 THR B CA 1
ATOM 1456 C C . THR B 1 93 ? -27.109 4.332 -2.996 1 53.53 93 THR B C 1
ATOM 1458 O O . THR B 1 93 ? -27.766 3.293 -2.848 1 53.53 93 THR B O 1
ATOM 1461 N N . SER B 1 94 ? -27.469 5.332 -2.352 1 44.34 94 SER B N 1
ATOM 1462 C CA . SER B 1 94 ? -28.812 5.371 -1.784 1 44.34 94 SER B CA 1
ATOM 1463 C C . SER B 1 94 ? -29.859 5.543 -2.871 1 44.34 94 SER B C 1
ATOM 1465 O O . SER B 1 94 ? -29.609 6.188 -3.893 1 44.34 94 SER B O 1
#

Secondary structure (DSSP, 8-state):
--HHHHHHHHHHHHTT--TTS-HHHHHHHHHHHHHHHT-S--SPPPPTT-HHHHHHHHHHHTTTTS-HHHHHHHHHHHHHHHHHHHHHHHHH--/--HHHHHHHHHHHHTT--TTS-HHHHHHHHHHHHHHHT-S--SPPPPTT-HHHHHHHHHHHTTTTS-HHHHHHHHHHHHHHHHHHHHHHHHH--

InterPro domains:
  IPR000582 Acyl-CoA-binding protein, ACBP [PF00887] (4-79)
  IPR000582 Acyl-CoA-binding protein, ACBP [PR00689] (4-19)
  IPR000582 Acyl-CoA-binding protein, ACBP [PR00689] (21-39)
  IPR000582 Acyl-CoA-binding protein, ACBP [PR00689] (44-59)
  IPR000582 Acyl-CoA-binding protein, ACBP [PR00689] (65-82)
  IPR000582 Acyl-CoA-binding protein, ACBP [PS51228] (3-88)
  IPR014352 FERM/acyl-CoA-binding protein superfamily [G3DSA:1.20.80.10] (1-93)
  IPR022408 Acyl-CoA-binding protein, ACBP, conserved site [PS00880] (21-39)
  IPR035984 Acyl-CoA binding protein superfamily [SSF47027] (3-84)

pLDDT: mean 94.01, std 9.66, range [44.19, 98.94]

Solvent-accessible surface area (backbone atoms only — not comparable to full-atom values): 10215 Å² total; per-residue (Å²): 129,53,70,68,58,48,30,54,53,40,56,56,53,52,73,67,58,59,76,74,58,50,60,69,58,52,35,46,47,50,10,25,49,45,24,36,74,76,32,53,68,84,69,80,76,50,56,78,88,36,59,68,53,33,43,46,44,50,37,24,47,70,44,43,85,53,51,37,67,57,22,32,51,52,37,39,53,50,43,53,52,49,53,52,52,50,52,48,52,54,53,66,74,96,129,52,70,69,58,47,31,53,53,39,55,57,53,52,73,68,59,58,76,75,57,50,60,70,57,51,36,49,48,50,10,26,50,46,24,35,73,76,32,53,66,84,70,80,78,52,57,79,85,36,59,68,52,33,44,45,44,49,36,24,46,69,43,45,85,52,52,37,66,56,21,33,52,51,37,39,53,49,43,54,51,51,54,51,52,49,52,48,52,56,54,65,74,98

Nearest PDB structures (foldseek):
  5h3i-assembly3_C  TM=9.884E-01  e=8.912E-10  Oryza sativa Japonica Group
  5h3i-assembly1_A  TM=9.906E-01  e=1.230E-09  Oryza sativa Japonica Group
  5h3g-assembly1_A  TM=9.326E-01  e=6.456E-10  Oryza sativa Japonica Group
  2fj9-assembly1_A  TM=9.739E-01  e=2.654E-07  Homo sapiens
  1hb6-assembly1_A  TM=9.716E-01  e=4.794E-07  Bos taurus

Foldseek 3Di:
DDLVVLLVVLVVVLVVQDPPPDPVLVLLLLLLVCCLPPAADDDDQDDDVPPVSNSNSVSNNVCNPPHSSRSSVVNSVSSVVRVVVRVVVVVVVD/DDLVVLLVVLVVVLVVQDPPPDPVLVLLLLLLVCCLPPAADDDDQDDDVPPVSNSNSVSNNVCNPPHNSRSSVVNSVSSVVRVVVRVVVVVVVD